Protein AF-A0A7V8NVM2-F1 (afdb_monomer_lite)

Foldseek 3Di:
DDDDDDDDDDDDDDDDDDDDDDDDDDDPPPDDDDDDDDDPPDDDDDDPPPPPPPDDPPLDDDPVVVVVVVVVCVVCVVVCVVCVCVNVVVSVVVVVQVVQVVCVHPVSVVVVQVVCVVCVHPVSVVVVVVVVVVVVVLVVCVVVVPVVSLVVCCVVPVVVSVVVVVVVLVVCCVPPVPVSCVVCVVVVVVVCVVLCVVVLVVQLVVCVVVVVVVSVVVSVVSVVVVVVVVVVVVVVVPDPDPVVPD

Secondary structure (DSSP, 8-state):
-----------------------------------------PPPP--------------PPPHHHHHHHHHHHHH-HHHHHH-TTHHHHHHHHHHHHHHHHHTTHHHHHHHHHHHHHHTTHHHHHHHHHHHHHHHHHHHHHHHHT-HHHHHHHHHHSHHHHHHHHHHHHHHHHHH-HHHHHHHHHHHHHHHHHHTTHHHHHHHHHHHHHTT-HHHHHHHHHHHHHHHHHHHHHHHHHTSPPGGG--

Structure (mmCIF, N/CA/C/O backbone):
data_AF-A0A7V8NVM2-F1
#
_entry.id   AF-A0A7V8NVM2-F1
#
loop_
_atom_site.group_PDB
_atom_site.id
_atom_site.type_symbol
_atom_site.label_atom_id
_atom_site.label_alt_id
_atom_site.label_comp_id
_atom_site.label_asym_id
_atom_site.label_entity_id
_atom_site.label_seq_id
_atom_site.pdbx_PDB_ins_code
_atom_site.Cartn_x
_atom_site.Cartn_y
_atom_site.Cartn_z
_atom_site.occupancy
_atom_site.B_iso_or_equiv
_atom_site.auth_seq_id
_atom_site.auth_comp_id
_atom_site.auth_asym_id
_atom_site.auth_atom_id
_atom_site.pdbx_PDB_model_num
ATOM 1 N N . MET A 1 1 ? -34.330 -11.116 -45.974 1.00 46.72 1 MET A N 1
ATOM 2 C CA . MET A 1 1 ? -33.951 -12.411 -46.577 1.00 46.72 1 MET A CA 1
ATOM 3 C C . MET A 1 1 ? -32.682 -12.160 -47.354 1.00 46.72 1 MET A C 1
ATOM 5 O O . MET A 1 1 ? -32.570 -11.061 -47.871 1.00 46.72 1 MET A O 1
ATOM 9 N N . GLU A 1 2 ? -31.807 -13.163 -47.394 1.00 49.00 2 GLU A N 1
ATOM 10 C CA . GLU A 1 2 ? -30.407 -13.149 -47.856 1.00 49.00 2 GLU A CA 1
ATOM 11 C C . GLU A 1 2 ? -29.418 -12.922 -46.709 1.00 49.00 2 GLU A C 1
ATOM 13 O O . GLU A 1 2 ? -29.251 -11.829 -46.175 1.00 49.00 2 GLU A O 1
ATOM 18 N N . GLY A 1 3 ? -28.884 -14.059 -46.261 1.00 46.16 3 GLY A N 1
ATOM 19 C CA . GLY A 1 3 ? -27.760 -14.192 -45.358 1.00 46.16 3 GLY A CA 1
ATOM 20 C C . GLY A 1 3 ? -26.577 -14.752 -46.139 1.00 46.16 3 GLY A C 1
ATOM 21 O O . GLY A 1 3 ? -26.761 -15.605 -47.003 1.00 46.16 3 GLY A O 1
ATOM 22 N N . GLU A 1 4 ? -25.391 -14.269 -45.799 1.00 55.91 4 GLU A N 1
ATOM 23 C CA . GLU A 1 4 ? -24.088 -14.760 -46.249 1.00 55.91 4 GLU A CA 1
ATOM 24 C C . GLU A 1 4 ? -23.285 -15.007 -44.965 1.00 55.91 4 GLU A C 1
ATOM 26 O O . GLU A 1 4 ? -23.148 -14.127 -44.117 1.00 55.91 4 GLU A O 1
ATOM 31 N N . GLU A 1 5 ? -23.178 -16.274 -44.580 1.00 54.34 5 GLU A N 1
ATOM 32 C CA . GLU A 1 5 ? -22.032 -17.164 -44.816 1.00 54.34 5 GLU A CA 1
ATOM 33 C C . GLU A 1 5 ? -20.903 -16.961 -43.794 1.00 54.34 5 GLU A C 1
ATOM 35 O O . GLU A 1 5 ? -20.015 -16.120 -43.902 1.00 54.34 5 GLU A O 1
ATOM 40 N N . LEU A 1 6 ? -20.983 -17.806 -42.763 1.00 54.00 6 LEU A N 1
ATOM 41 C CA . LEU A 1 6 ? -19.952 -18.081 -41.774 1.00 54.00 6 LEU A CA 1
ATOM 42 C C . LEU A 1 6 ? -18.826 -18.893 -42.426 1.00 54.00 6 LEU A C 1
ATOM 44 O O . LEU A 1 6 ? -18.988 -20.081 -42.705 1.00 54.00 6 LEU A O 1
ATOM 48 N N . GLY A 1 7 ? -17.672 -18.258 -42.616 1.00 53.91 7 GLY A N 1
ATOM 49 C CA . GLY A 1 7 ? -16.425 -18.923 -42.984 1.00 53.91 7 GLY A CA 1
ATOM 50 C C . GLY A 1 7 ? -15.795 -19.637 -41.788 1.00 53.91 7 GLY A C 1
ATOM 51 O O . GLY A 1 7 ? -15.030 -19.043 -41.033 1.00 53.91 7 GLY A O 1
ATOM 52 N N . LEU A 1 8 ? -16.123 -20.921 -41.638 1.00 54.16 8 LEU A N 1
ATOM 53 C CA . LEU A 1 8 ? -15.361 -21.910 -40.877 1.00 54.16 8 LEU A CA 1
ATOM 54 C C . LEU A 1 8 ? -14.029 -22.186 -41.600 1.00 54.16 8 LEU A C 1
ATOM 56 O O . LEU A 1 8 ? -14.040 -22.729 -42.701 1.00 54.16 8 LEU A O 1
ATOM 60 N N . PHE A 1 9 ? -12.893 -21.909 -40.961 1.00 53.22 9 PHE A N 1
ATOM 61 C CA . PHE A 1 9 ? -11.628 -22.578 -41.275 1.00 53.22 9 PHE A CA 1
ATOM 62 C C . PHE A 1 9 ? -11.052 -23.158 -39.988 1.00 53.22 9 PHE A C 1
ATOM 64 O O . PHE A 1 9 ? -10.599 -22.437 -39.102 1.00 53.22 9 PHE A O 1
ATOM 71 N N . GLY A 1 10 ? -11.139 -24.482 -39.893 1.00 46.84 10 GLY A N 1
ATOM 72 C CA . GLY A 1 10 ? -10.392 -25.306 -38.958 1.00 46.84 10 GLY A CA 1
ATOM 73 C C . GLY A 1 10 ? -9.384 -26.173 -39.712 1.00 46.84 10 GLY A C 1
ATOM 74 O O . GLY A 1 10 ? -9.559 -26.431 -40.903 1.00 46.84 10 GLY A O 1
ATOM 75 N N . GLY A 1 11 ? -8.384 -26.641 -38.963 1.00 42.28 11 GLY A N 1
ATOM 76 C CA . GLY A 1 11 ? -7.374 -27.623 -39.368 1.00 42.28 11 GLY A CA 1
ATOM 77 C C . GLY A 1 11 ? -6.117 -26.979 -39.966 1.00 42.28 11 GLY A C 1
ATOM 78 O O . GLY A 1 11 ? -6.217 -26.024 -40.721 1.00 42.28 11 GLY A O 1
ATOM 79 N N . ASP A 1 12 ? -4.901 -27.438 -39.704 1.00 38.84 12 ASP A N 1
ATOM 80 C CA . ASP A 1 12 ? -4.468 -28.663 -39.040 1.00 38.84 12 ASP A CA 1
ATOM 81 C C . ASP A 1 12 ? -2.929 -28.632 -38.898 1.00 38.84 12 ASP A C 1
ATOM 83 O O . ASP A 1 12 ? -2.251 -27.982 -39.691 1.00 38.84 12 ASP A O 1
ATOM 87 N N . GLU A 1 13 ? -2.448 -29.312 -37.860 1.00 43.84 13 GLU A N 1
ATOM 88 C CA . GLU A 1 13 ? -1.165 -30.008 -37.645 1.00 43.84 13 GLU A CA 1
ATOM 89 C C . GLU A 1 13 ? 0.200 -29.572 -38.239 1.00 43.84 13 GLU A C 1
ATOM 91 O O . GLU A 1 13 ? 0.394 -29.315 -39.423 1.00 43.84 13 GLU A O 1
ATOM 96 N N . GLY A 1 14 ? 1.216 -29.707 -37.369 1.00 42.12 14 GLY A N 1
ATOM 97 C CA . GLY A 1 14 ? 2.644 -29.850 -37.694 1.00 42.12 14 GLY A CA 1
ATOM 98 C C . GLY A 1 14 ? 3.514 -29.014 -36.745 1.00 42.12 14 GLY A C 1
ATOM 99 O O . GLY A 1 14 ? 3.638 -27.814 -36.928 1.00 42.12 14 GLY A O 1
ATOM 100 N N . GLY A 1 15 ? 4.101 -29.516 -35.657 1.00 39.53 15 GLY A N 1
ATOM 101 C CA . GLY A 1 15 ? 4.854 -30.761 -35.542 1.00 39.53 15 GLY A CA 1
ATOM 102 C C . GLY A 1 15 ? 6.342 -30.481 -35.785 1.00 39.53 15 GLY A C 1
ATOM 103 O O . GLY A 1 15 ? 6.810 -30.633 -36.905 1.00 39.53 15 GLY A O 1
ATOM 104 N N . ALA A 1 16 ? 7.086 -30.079 -34.749 1.00 42.62 16 ALA A N 1
ATOM 105 C CA . ALA A 1 16 ? 8.548 -30.158 -34.737 1.00 42.62 16 ALA A CA 1
ATOM 106 C C . ALA A 1 16 ? 9.060 -30.248 -33.295 1.00 42.62 16 ALA A C 1
ATOM 108 O O . ALA A 1 16 ? 8.999 -29.295 -32.521 1.00 42.62 16 ALA A O 1
ATOM 109 N N . ALA A 1 17 ? 9.535 -31.444 -32.961 1.00 43.25 17 ALA A N 1
ATOM 110 C CA . ALA A 1 17 ? 10.320 -31.742 -31.781 1.00 43.25 17 ALA A CA 1
ATOM 111 C C . ALA A 1 17 ? 11.687 -31.047 -31.859 1.00 43.25 17 ALA A C 1
ATOM 113 O O . ALA A 1 17 ? 12.328 -31.070 -32.909 1.00 43.25 17 ALA A O 1
ATOM 114 N N . VAL A 1 18 ? 12.154 -30.511 -30.732 1.00 52.12 18 VAL A N 1
ATOM 115 C CA . VAL A 1 18 ? 13.583 -30.313 -30.480 1.00 52.12 18 VAL A CA 1
ATOM 116 C C . VAL A 1 18 ? 13.866 -30.893 -29.101 1.00 52.12 18 VAL A C 1
ATOM 118 O O . VAL A 1 18 ? 13.264 -30.492 -28.106 1.00 52.12 18 VAL A O 1
ATOM 121 N N . ALA A 1 19 ? 14.714 -31.912 -29.110 1.00 43.78 19 ALA A N 1
ATOM 122 C CA . ALA A 1 19 ? 15.316 -32.556 -27.959 1.00 43.78 19 ALA A CA 1
ATOM 123 C C . ALA A 1 19 ? 16.711 -31.956 -27.696 1.00 43.78 19 ALA A C 1
ATOM 125 O O . ALA A 1 19 ? 17.263 -31.312 -28.588 1.00 43.78 19 ALA A O 1
ATOM 126 N N . GLU A 1 20 ? 17.247 -32.282 -26.511 1.00 40.88 20 GLU A N 1
ATOM 127 C CA . GLU A 1 20 ? 18.652 -32.160 -26.055 1.00 40.88 20 GLU A CA 1
ATOM 128 C C . GLU A 1 20 ? 19.114 -30.743 -25.656 1.00 40.88 20 GLU A C 1
ATOM 130 O O . GLU A 1 20 ? 18.779 -29.760 -26.304 1.00 40.88 20 GLU A O 1
ATOM 135 N N . GLU A 1 21 ? 19.882 -30.502 -24.592 1.00 42.25 21 GLU A N 1
ATOM 136 C CA . GLU A 1 21 ? 20.525 -31.298 -23.529 1.00 42.25 21 GLU A CA 1
ATOM 137 C C . GLU A 1 21 ? 20.930 -30.262 -22.448 1.00 42.25 21 GLU A C 1
ATOM 139 O O . GLU A 1 21 ? 21.314 -29.138 -22.762 1.00 42.25 21 GLU A O 1
ATOM 144 N N . GLU A 1 22 ? 20.587 -30.492 -21.183 1.00 39.41 22 GLU A N 1
ATOM 145 C CA . GLU A 1 22 ? 21.527 -30.802 -20.092 1.00 39.41 22 GLU A CA 1
ATOM 146 C C . GLU A 1 22 ? 22.642 -29.763 -19.816 1.00 39.41 22 GLU A C 1
ATOM 148 O O . GLU A 1 22 ? 23.675 -29.701 -20.473 1.00 39.41 22 GLU A O 1
ATOM 153 N N . SER A 1 23 ? 22.479 -29.002 -18.728 1.00 42.31 23 SER A N 1
ATOM 154 C CA . SER A 1 23 ? 23.606 -28.523 -17.919 1.00 42.31 23 SER A CA 1
ATOM 155 C C . SER A 1 23 ? 23.148 -28.395 -16.472 1.00 42.31 23 SER A C 1
ATOM 157 O O . SER A 1 23 ? 22.485 -27.431 -16.089 1.00 42.31 23 SER A O 1
ATOM 159 N N . GLY A 1 24 ? 23.489 -29.410 -15.682 1.00 37.62 24 GLY A N 1
ATOM 160 C CA . GLY A 1 24 ? 23.226 -29.472 -14.255 1.00 37.62 24 GLY A CA 1
ATOM 161 C C . GLY A 1 24 ? 24.100 -28.526 -13.430 1.00 37.62 24 GLY A C 1
ATOM 162 O O . GLY A 1 24 ? 25.282 -28.328 -13.704 1.00 37.62 24 GLY A O 1
ATOM 163 N N . ALA A 1 25 ? 23.500 -27.999 -12.369 1.00 46.12 25 ALA A N 1
ATOM 164 C CA . ALA A 1 25 ? 24.149 -27.658 -11.109 1.00 46.12 25 ALA A CA 1
ATOM 165 C C . ALA A 1 25 ? 23.075 -27.718 -10.000 1.00 46.12 25 ALA A C 1
ATOM 167 O O . ALA A 1 25 ? 21.895 -27.504 -10.286 1.00 46.12 25 ALA A O 1
ATOM 168 N N . PRO A 1 26 ? 23.455 -28.113 -8.778 1.00 43.69 26 PRO A N 1
ATOM 169 C CA . PRO A 1 26 ? 22.640 -28.956 -7.912 1.00 43.69 26 PRO A CA 1
ATOM 170 C C . PRO A 1 26 ? 21.541 -28.189 -7.177 1.00 43.69 26 PRO A C 1
ATOM 172 O O . PRO A 1 26 ? 21.760 -27.108 -6.634 1.00 43.69 26 PRO A O 1
ATOM 175 N N . VAL A 1 27 ? 20.368 -28.815 -7.127 1.00 45.09 27 VAL A N 1
ATOM 176 C CA . VAL A 1 27 ? 19.300 -28.497 -6.183 1.00 45.09 27 VAL A CA 1
ATOM 177 C C . VAL A 1 27 ? 19.754 -29.009 -4.818 1.00 45.09 27 VAL A C 1
ATOM 179 O O . VAL A 1 27 ? 19.956 -30.211 -4.656 1.00 45.09 27 VAL A O 1
ATOM 182 N N . GLU A 1 28 ? 19.949 -28.105 -3.856 1.00 45.06 28 GLU A N 1
ATOM 183 C CA . GLU A 1 28 ? 20.012 -28.476 -2.441 1.00 45.06 28 GLU A CA 1
ATOM 184 C C . GLU A 1 28 ? 18.650 -29.047 -2.037 1.00 45.06 28 GLU A C 1
ATOM 186 O O . GLU A 1 28 ? 17.665 -28.341 -1.818 1.00 45.06 28 GLU A O 1
ATOM 191 N N . GLU A 1 29 ? 18.620 -30.371 -2.016 1.00 42.53 29 GLU A N 1
ATOM 192 C CA . GLU A 1 29 ? 17.624 -31.224 -1.401 1.00 42.53 29 GLU A CA 1
ATOM 193 C C . GLU A 1 29 ? 17.676 -30.994 0.117 1.00 42.53 29 GLU A C 1
ATOM 195 O O . GLU A 1 29 ? 18.538 -31.517 0.820 1.00 42.53 29 GLU A O 1
ATOM 200 N N . ILE A 1 30 ? 16.785 -30.143 0.628 1.00 43.47 30 ILE A N 1
ATOM 201 C CA . ILE A 1 30 ? 16.534 -30.054 2.067 1.00 43.47 30 ILE A CA 1
ATOM 202 C C . ILE A 1 30 ? 15.534 -31.161 2.396 1.00 43.47 30 ILE A C 1
ATOM 204 O O . ILE A 1 30 ? 14.326 -31.016 2.191 1.00 43.47 30 ILE A O 1
ATOM 208 N N . GLU A 1 31 ? 16.075 -32.286 2.859 1.00 39.59 31 GLU A N 1
ATOM 209 C CA . GLU A 1 31 ? 15.326 -33.375 3.478 1.00 39.59 31 GLU A CA 1
ATOM 210 C C . GLU A 1 31 ? 14.480 -32.874 4.668 1.00 39.59 31 GLU A C 1
ATOM 212 O O . GLU A 1 31 ? 14.882 -31.958 5.396 1.00 39.59 31 GLU A O 1
ATOM 217 N N . PRO A 1 32 ? 13.308 -33.489 4.906 1.00 46.66 32 PRO A N 1
ATOM 218 C CA . PRO A 1 32 ? 12.501 -33.226 6.083 1.00 46.66 32 PRO A CA 1
ATOM 219 C C . PRO A 1 32 ? 13.146 -33.894 7.303 1.00 46.66 32 PRO A C 1
ATOM 221 O O . PRO A 1 32 ? 13.064 -35.108 7.481 1.00 46.66 32 PRO A O 1
ATOM 224 N N . SER A 1 33 ? 13.775 -33.097 8.164 1.00 35.31 33 SER A N 1
ATOM 225 C CA . SER A 1 33 ? 14.233 -33.555 9.476 1.00 35.31 33 SER A CA 1
ATOM 226 C C . SER A 1 33 ? 13.037 -33.764 10.403 1.00 35.31 33 SER A C 1
ATOM 228 O O . SER A 1 33 ? 12.556 -32.819 11.030 1.00 35.31 33 SER A O 1
ATOM 230 N N . ASP A 1 34 ? 12.582 -35.011 10.492 1.00 42.12 34 ASP A N 1
ATOM 231 C CA . ASP A 1 34 ? 11.737 -35.506 11.572 1.00 42.12 34 ASP A CA 1
ATOM 232 C C . ASP A 1 34 ? 12.556 -36.465 12.458 1.00 42.12 34 ASP A C 1
ATOM 234 O O . ASP A 1 34 ? 13.247 -37.358 11.971 1.00 42.12 34 ASP A O 1
ATOM 238 N N . VAL A 1 35 ? 12.423 -36.253 13.768 1.00 38.00 35 VAL A N 1
ATOM 239 C CA . VAL A 1 35 ? 12.759 -37.124 14.909 1.00 38.00 35 VAL A CA 1
ATOM 240 C C . VAL A 1 35 ? 14.232 -37.501 15.189 1.00 38.00 35 VAL A C 1
ATOM 242 O O . VAL A 1 35 ? 14.789 -38.443 14.635 1.00 38.00 35 VAL A O 1
ATOM 245 N N . SER A 1 36 ? 14.799 -36.884 16.236 1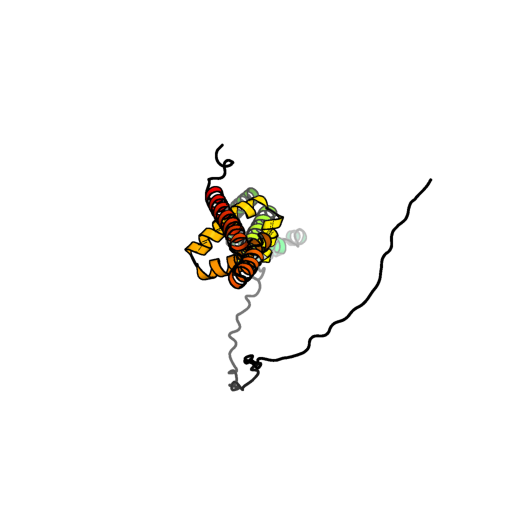.00 37.59 36 SER A N 1
ATOM 246 C CA . SER A 1 36 ? 15.741 -37.554 17.147 1.00 37.59 36 SER A CA 1
ATOM 247 C C . SER A 1 36 ? 15.429 -37.158 18.592 1.00 37.59 36 SER A C 1
ATOM 249 O O . SER A 1 36 ? 15.704 -36.037 19.011 1.00 37.59 36 SER A O 1
ATOM 251 N N . GLU A 1 37 ? 14.804 -38.107 19.290 1.00 41.12 37 GLU A N 1
ATOM 252 C CA . GLU A 1 37 ? 14.871 -38.418 20.726 1.00 41.12 37 GLU A CA 1
ATOM 253 C C . GLU A 1 37 ? 15.289 -37.278 21.668 1.00 41.12 37 GLU A C 1
ATOM 255 O O . GLU A 1 37 ? 16.457 -37.115 22.018 1.00 41.12 37 GLU A O 1
ATOM 260 N N . GLY A 1 38 ? 14.288 -36.529 22.135 1.00 36.34 38 GLY A N 1
ATOM 261 C CA . GLY A 1 38 ? 14.367 -35.827 23.410 1.00 36.34 38 GLY A CA 1
ATOM 262 C C . GLY A 1 38 ? 14.052 -36.806 24.537 1.00 36.34 38 GLY A C 1
ATOM 263 O O . GLY A 1 38 ? 12.997 -37.438 24.523 1.00 36.34 38 GLY A O 1
ATOM 264 N N . GLU A 1 39 ? 14.987 -36.930 25.475 1.00 35.06 39 GLU A N 1
ATOM 265 C CA . GLU A 1 39 ? 14.866 -37.664 26.734 1.00 35.06 39 GLU A CA 1
ATOM 266 C C . GLU A 1 39 ? 13.502 -37.454 27.411 1.00 35.06 39 GLU A C 1
ATOM 268 O O . GLU A 1 39 ? 13.111 -36.337 27.757 1.00 35.06 39 GLU A O 1
ATOM 273 N N . GLU A 1 40 ? 12.796 -38.567 27.634 1.00 44.22 40 GLU A N 1
ATOM 274 C CA . GLU A 1 40 ? 11.734 -38.686 28.629 1.00 44.22 40 GLU A CA 1
ATOM 275 C C . GLU A 1 40 ? 12.338 -38.486 30.026 1.00 44.22 40 GLU A C 1
ATOM 277 O O . GLU A 1 40 ? 12.716 -39.439 30.708 1.00 44.22 40 GLU A O 1
ATOM 282 N N . GLU A 1 41 ? 12.411 -37.237 30.477 1.00 39.28 41 GLU A N 1
ATOM 283 C CA . GLU A 1 41 ? 12.468 -36.9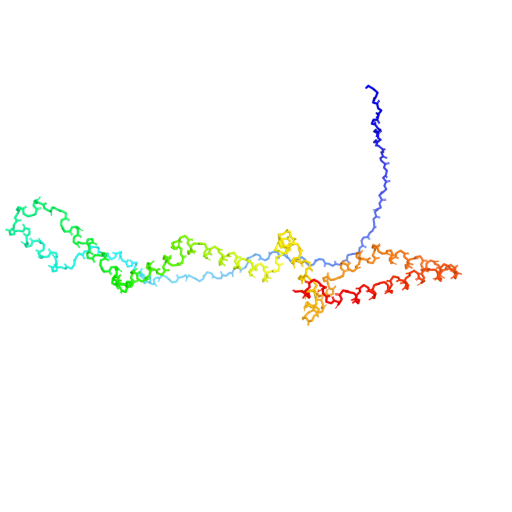41 31.904 1.00 39.28 41 GLU A CA 1
ATOM 284 C C . GLU A 1 41 ? 11.036 -36.773 32.418 1.00 39.28 41 GLU A C 1
ATOM 286 O O . GLU A 1 41 ? 10.282 -35.883 32.016 1.00 39.28 41 GLU A O 1
ATOM 291 N N . ALA A 1 42 ? 10.646 -37.719 33.270 1.00 43.53 42 ALA A N 1
ATOM 292 C CA . ALA A 1 42 ? 9.333 -37.821 33.880 1.00 43.53 42 ALA A CA 1
ATOM 293 C C . ALA A 1 42 ? 8.894 -36.489 34.522 1.00 43.53 42 ALA A C 1
ATOM 295 O O . ALA A 1 42 ? 9.657 -35.907 35.300 1.00 43.53 42 ALA A O 1
ATOM 296 N N . PRO A 1 43 ? 7.657 -36.016 34.283 1.00 41.50 43 PRO A N 1
ATOM 297 C CA . PRO A 1 43 ? 7.129 -34.901 35.046 1.00 41.50 43 PRO A CA 1
ATOM 298 C C . PRO A 1 43 ? 6.966 -35.341 36.512 1.00 41.50 43 PRO A C 1
ATOM 300 O O . PRO A 1 43 ? 6.385 -36.401 36.766 1.00 41.50 43 PRO A O 1
ATOM 303 N N . PRO A 1 44 ? 7.457 -34.559 37.489 1.00 42.12 44 PRO A N 1
ATOM 304 C CA . PRO A 1 44 ? 7.206 -34.837 38.892 1.00 42.12 44 PRO A CA 1
ATOM 305 C C . PRO A 1 44 ? 5.702 -34.761 39.174 1.00 42.12 44 PRO A C 1
ATOM 307 O O . PRO A 1 44 ? 5.033 -33.764 38.894 1.00 42.12 44 PRO A O 1
ATOM 310 N N . GLU A 1 45 ? 5.179 -35.851 39.730 1.00 42.22 45 GLU A N 1
ATOM 311 C CA . GLU A 1 45 ? 3.894 -35.892 40.415 1.00 42.22 45 GLU A CA 1
ATOM 312 C C . GLU A 1 45 ? 3.885 -34.904 41.592 1.00 42.22 45 GLU A C 1
ATOM 314 O O . GLU A 1 45 ? 4.793 -34.908 42.421 1.00 42.22 45 GLU A O 1
ATOM 319 N N . GLY A 1 46 ? 2.795 -34.139 41.708 1.00 39.12 46 GLY A N 1
ATOM 320 C CA . GLY A 1 46 ? 2.436 -33.370 42.905 1.00 39.12 46 GLY A CA 1
ATOM 321 C C . GLY A 1 46 ? 3.119 -31.999 42.980 1.00 39.12 46 GLY A C 1
ATOM 322 O O . GLY A 1 46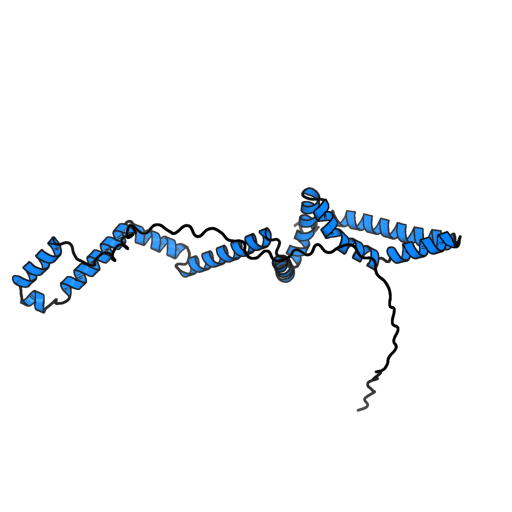 ? 4.320 -31.876 42.830 1.00 39.12 46 GLY A O 1
ATOM 323 N N . GLU A 1 47 ? 2.440 -30.884 43.201 1.00 35.41 47 GLU A N 1
ATOM 324 C CA . GLU A 1 47 ? 1.126 -30.643 43.774 1.00 35.41 47 GLU A CA 1
ATOM 325 C C . GLU A 1 47 ? 0.438 -29.601 42.894 1.00 35.41 47 GLU A C 1
ATOM 327 O O . GLU A 1 47 ? 0.920 -28.481 42.723 1.00 35.41 47 GLU A O 1
ATOM 332 N N . GLY A 1 48 ? -0.698 -29.978 42.308 1.00 34.34 48 GLY A N 1
ATOM 333 C CA . GLY A 1 48 ? -1.595 -29.008 41.709 1.00 34.34 48 GLY A CA 1
ATOM 334 C C . GLY A 1 48 ? -2.112 -28.106 42.818 1.00 34.34 48 GLY A C 1
ATOM 335 O O . GLY A 1 48 ? -3.049 -28.474 43.527 1.00 34.34 48 GLY A O 1
ATOM 336 N N . GLU A 1 49 ? -1.502 -26.933 42.960 1.00 36.53 49 GLU A N 1
ATOM 337 C CA . GLU A 1 49 ? -2.122 -25.785 43.594 1.00 36.53 49 GLU A CA 1
ATOM 338 C C . GLU A 1 49 ? -3.389 -25.510 42.786 1.00 36.53 49 GLU A C 1
ATOM 340 O O . GLU A 1 49 ? -3.377 -24.932 41.696 1.00 36.53 49 GLU A O 1
ATOM 345 N N . SER A 1 50 ? -4.479 -26.096 43.281 1.00 33.19 50 SER A N 1
ATOM 346 C CA . SER A 1 50 ? -5.824 -25.924 42.779 1.00 33.19 50 SER A CA 1
ATOM 347 C C . SER A 1 50 ? -6.060 -24.426 42.766 1.00 33.19 50 SER A C 1
ATOM 349 O O . SER A 1 50 ? -6.296 -23.815 43.807 1.00 33.19 50 SER A O 1
ATOM 351 N N . THR A 1 51 ? -5.920 -23.822 41.587 1.00 37.47 51 THR A N 1
ATOM 352 C CA . THR A 1 51 ? -6.388 -22.472 41.332 1.00 37.47 51 THR A CA 1
ATOM 353 C C . THR A 1 51 ? -7.883 -22.582 41.510 1.00 37.47 51 THR A C 1
ATOM 355 O O . THR A 1 51 ? -8.615 -23.027 40.623 1.00 37.47 51 THR A O 1
ATOM 358 N N . GLU A 1 52 ? -8.293 -22.301 42.743 1.00 36.09 52 GLU A N 1
ATOM 359 C CA . GLU A 1 52 ? -9.652 -22.268 43.215 1.00 36.09 52 GLU A CA 1
ATOM 360 C C . GLU A 1 52 ? -10.398 -21.387 42.227 1.00 36.09 52 GLU A C 1
ATOM 362 O O . GLU A 1 52 ? -10.288 -20.160 42.215 1.00 36.09 52 GLU A O 1
ATOM 367 N N . ARG A 1 53 ? -11.081 -22.051 41.294 1.00 40.94 53 ARG A N 1
ATOM 368 C CA . ARG A 1 53 ? -11.994 -21.432 40.353 1.00 40.94 53 ARG A CA 1
ATOM 369 C C . ARG A 1 53 ? -13.050 -20.821 41.252 1.00 40.94 53 ARG A C 1
ATOM 371 O O . ARG A 1 53 ? -13.938 -21.540 41.708 1.00 40.94 53 ARG A O 1
ATOM 378 N N . ALA A 1 54 ? -12.857 -19.546 41.595 1.00 37.28 54 ALA A N 1
ATOM 379 C CA . ALA A 1 54 ? -13.663 -18.832 42.563 1.00 37.28 54 ALA A CA 1
ATOM 380 C C . ALA A 1 54 ? -15.119 -19.134 42.242 1.00 37.28 54 ALA A C 1
ATOM 382 O O . ALA A 1 54 ? -15.607 -18.808 41.152 1.00 37.28 54 ALA A O 1
ATOM 383 N N . ALA A 1 55 ? -15.769 -19.861 43.152 1.00 38.25 55 ALA A N 1
ATOM 384 C CA . ALA A 1 55 ? -17.163 -20.213 43.001 1.00 38.25 55 ALA A CA 1
ATOM 385 C C . ALA A 1 55 ? -17.925 -18.922 42.662 1.00 38.25 55 ALA A C 1
ATOM 387 O O . ALA A 1 55 ? -17.623 -17.875 43.252 1.00 38.25 55 ALA A O 1
ATOM 388 N N . PRO A 1 56 ? -18.870 -18.953 41.703 1.00 41.25 56 PRO A N 1
ATOM 389 C CA . PRO A 1 56 ? -19.638 -17.767 41.350 1.00 41.25 56 PRO A CA 1
ATOM 390 C C . PRO A 1 56 ? -20.154 -17.139 42.647 1.00 41.25 56 PRO A C 1
ATOM 392 O O . PRO A 1 56 ? -20.655 -17.893 43.489 1.00 41.25 56 PRO A O 1
ATOM 395 N N . PRO A 1 57 ? -19.990 -15.812 42.849 1.00 47.81 57 PRO A N 1
ATOM 396 C CA . PRO A 1 57 ? -20.256 -15.169 44.127 1.00 47.81 57 PRO A CA 1
ATOM 397 C C . PRO A 1 57 ? -21.639 -15.602 44.573 1.00 47.81 57 PRO A C 1
ATOM 399 O O . PRO A 1 57 ? -22.632 -15.339 43.882 1.00 47.81 57 PRO A O 1
ATOM 402 N N . SER A 1 58 ? -21.676 -16.379 45.657 1.00 52.59 58 SER A N 1
ATOM 403 C CA . SER A 1 58 ? -22.902 -17.014 46.094 1.00 52.59 58 SER A CA 1
ATOM 404 C C . SER A 1 58 ? -23.926 -15.896 46.263 1.00 52.59 58 SER A C 1
ATOM 406 O O . SER A 1 58 ? -23.669 -14.877 46.907 1.00 52.59 58 SER A O 1
ATOM 408 N N . ARG A 1 59 ? -25.082 -16.031 45.604 1.00 60.12 59 ARG A N 1
ATOM 409 C CA . ARG A 1 59 ? -26.205 -15.083 45.692 1.00 60.12 59 ARG A CA 1
ATOM 410 C C . ARG A 1 59 ? -26.859 -15.171 47.073 1.00 60.12 59 ARG A C 1
ATOM 412 O O . ARG A 1 59 ? -28.067 -15.338 47.195 1.00 60.12 59 ARG A O 1
ATOM 419 N N . THR A 1 60 ? -26.059 -15.160 48.128 1.00 61.84 60 THR A N 1
ATOM 420 C CA . THR A 1 60 ? -26.516 -15.264 49.498 1.00 61.84 60 THR A CA 1
ATOM 421 C C . THR A 1 60 ? -26.469 -13.883 50.113 1.00 61.84 60 THR A C 1
ATOM 423 O O . THR A 1 60 ? -25.422 -13.247 50.172 1.00 61.84 60 THR A O 1
ATOM 426 N N . LEU A 1 61 ? -27.636 -13.418 50.548 1.00 65.25 61 LEU A N 1
ATOM 427 C CA . LEU A 1 61 ? -27.787 -12.181 51.305 1.00 65.25 61 LEU A CA 1
ATOM 428 C C . LEU A 1 61 ? -26.835 -12.151 52.510 1.00 65.25 61 LEU A C 1
ATOM 430 O O . LEU A 1 61 ? -26.619 -13.207 53.119 1.00 65.25 61 LEU A O 1
ATOM 434 N N . PRO A 1 62 ? -26.363 -10.968 52.935 1.00 77.25 62 PRO A N 1
ATOM 435 C CA . PRO A 1 62 ? -25.725 -10.805 54.237 1.00 77.25 62 PRO A CA 1
ATOM 436 C C . PRO A 1 62 ? -26.564 -11.468 55.340 1.00 77.25 62 PRO A C 1
ATOM 438 O O . PRO A 1 62 ? -27.799 -11.419 55.321 1.00 77.25 62 PRO A O 1
ATOM 441 N N . THR A 1 63 ? -25.902 -12.149 56.272 1.00 75.62 63 THR A N 1
ATOM 442 C CA . THR A 1 63 ? -26.532 -12.954 57.335 1.00 75.62 63 THR A CA 1
ATOM 443 C C . THR A 1 63 ? -27.536 -12.154 58.164 1.00 75.62 63 THR A C 1
ATOM 445 O O . THR A 1 63 ? -28.584 -12.685 58.527 1.00 75.62 63 THR A O 1
ATOM 448 N N . GLU A 1 64 ? -27.271 -10.867 58.378 1.00 79.56 64 GLU A N 1
ATOM 449 C CA . GLU A 1 64 ? -28.143 -9.933 59.099 1.00 79.56 64 GLU A CA 1
ATOM 450 C C . GLU A 1 64 ? -29.465 -9.666 58.364 1.00 79.56 64 GLU A C 1
ATOM 452 O O . GLU A 1 64 ? -30.535 -9.719 58.968 1.00 79.56 64 GLU A O 1
ATOM 457 N N . VAL A 1 65 ? -29.424 -9.488 57.038 1.00 76.38 65 VAL A N 1
ATOM 458 C CA . VAL A 1 65 ? -30.621 -9.246 56.210 1.00 76.38 65 VAL A CA 1
ATOM 459 C C . VAL A 1 65 ? -31.486 -10.504 56.129 1.00 76.38 65 VAL A C 1
ATOM 461 O O . VAL A 1 65 ? -32.708 -10.437 56.248 1.00 76.38 65 VAL A O 1
ATOM 464 N N . ARG A 1 66 ? -30.858 -11.679 55.991 1.00 77.62 66 ARG A N 1
ATOM 465 C CA . ARG A 1 66 ? -31.563 -12.973 56.039 1.00 77.62 66 ARG A CA 1
ATOM 466 C C . ARG A 1 66 ? -32.250 -13.197 57.381 1.00 77.62 66 ARG A C 1
ATOM 468 O O . ARG A 1 66 ? -33.372 -13.699 57.415 1.00 77.62 66 ARG A O 1
ATOM 475 N N . ARG A 1 67 ? -31.584 -12.832 58.476 1.00 81.12 67 ARG A N 1
ATOM 476 C CA . ARG A 1 67 ? -32.132 -12.940 59.828 1.00 81.12 67 ARG A CA 1
ATOM 477 C C . ARG A 1 67 ? -33.331 -12.009 60.016 1.00 81.12 67 ARG A C 1
ATOM 479 O O . ARG A 1 67 ? -34.384 -12.496 60.407 1.00 81.12 67 ARG A O 1
ATOM 486 N N . ALA A 1 68 ? -33.218 -10.743 59.621 1.00 80.06 68 ALA A N 1
ATOM 487 C CA . ALA A 1 68 ? -34.308 -9.772 59.710 1.00 80.06 68 ALA A CA 1
ATOM 488 C C . ALA A 1 68 ? -35.542 -10.172 58.875 1.00 80.06 68 ALA A C 1
ATOM 490 O O . ALA A 1 68 ? -36.671 -10.048 59.341 1.00 80.06 68 ALA A O 1
ATOM 491 N N . ILE A 1 69 ? -35.353 -10.714 57.661 1.00 80.06 69 ILE A N 1
ATOM 492 C CA . ILE A 1 69 ? -36.468 -11.202 56.823 1.00 80.06 69 ILE A CA 1
ATOM 493 C C . ILE A 1 69 ? -37.170 -12.401 57.477 1.00 80.06 69 ILE A C 1
ATOM 495 O O . ILE A 1 69 ? -38.397 -12.497 57.427 1.00 80.06 69 ILE A O 1
ATOM 499 N N . ARG A 1 70 ? -36.415 -13.309 58.108 1.00 81.25 70 ARG A N 1
ATOM 500 C CA . ARG A 1 70 ? -36.982 -14.464 58.823 1.00 81.25 70 ARG A CA 1
ATOM 501 C C . ARG A 1 70 ? -37.699 -14.063 60.108 1.00 81.25 70 ARG A C 1
ATOM 503 O O . ARG A 1 70 ? -38.765 -14.605 60.375 1.00 81.25 70 ARG A O 1
ATOM 510 N N . GLU A 1 71 ? -37.148 -13.120 60.867 1.00 83.50 71 GLU A N 1
ATOM 511 C CA . GLU A 1 71 ? -37.787 -12.560 62.065 1.00 83.50 71 GLU A CA 1
ATOM 512 C C . GLU A 1 71 ? -39.109 -11.865 61.690 1.00 83.50 71 GLU A C 1
ATOM 514 O O . GLU A 1 71 ? -40.153 -12.179 62.257 1.00 83.50 71 GLU A O 1
ATOM 519 N N . LEU A 1 72 ? -39.119 -11.060 60.622 1.00 80.44 72 LEU A N 1
ATOM 520 C CA . LEU A 1 72 ? -40.332 -10.416 60.102 1.00 80.44 72 LEU A CA 1
ATOM 521 C C . LEU A 1 72 ? -41.388 -11.430 59.618 1.00 80.44 72 LEU A C 1
ATOM 523 O O . LEU A 1 72 ? -42.588 -11.239 59.825 1.00 80.44 72 LEU A O 1
ATOM 527 N N . ALA A 1 73 ? -40.952 -12.516 58.973 1.00 80.94 73 ALA A N 1
ATOM 528 C CA . ALA A 1 73 ? -41.835 -13.590 58.524 1.00 80.94 73 ALA A CA 1
ATOM 529 C C . ALA A 1 73 ? -42.426 -14.401 59.692 1.00 80.94 73 ALA A C 1
ATOM 531 O O . ALA A 1 73 ? -43.564 -14.862 59.593 1.00 80.94 73 ALA A O 1
ATOM 532 N N . ALA A 1 74 ? -41.676 -14.556 60.789 1.00 82.81 74 ALA A N 1
ATOM 533 C CA . ALA A 1 74 ? -42.117 -15.246 61.998 1.00 82.81 74 ALA A CA 1
ATOM 534 C C . ALA A 1 74 ? -43.105 -14.404 62.825 1.00 82.81 74 ALA A C 1
ATOM 536 O O . ALA A 1 74 ? -44.100 -14.935 63.312 1.00 82.81 74 ALA A O 1
ATOM 537 N N . GLU A 1 75 ? -42.874 -13.094 62.940 1.00 86.25 75 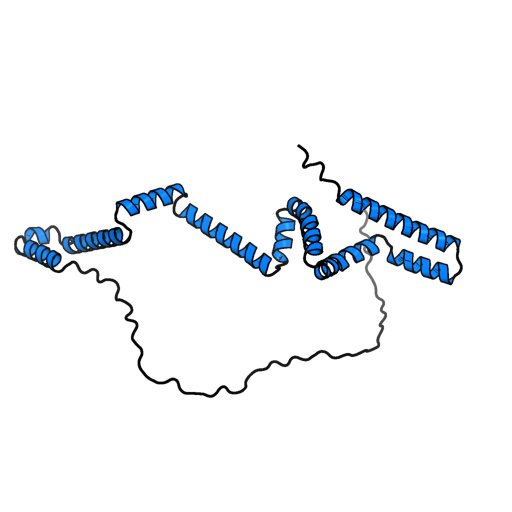GLU A N 1
ATOM 538 C CA . GLU A 1 75 ? -43.756 -12.174 63.672 1.00 86.25 75 GLU A CA 1
ATOM 539 C C . GLU A 1 75 ? -45.059 -11.867 62.923 1.00 86.25 75 GLU A C 1
ATOM 541 O O . GLU A 1 75 ? -46.085 -11.571 63.538 1.00 86.25 75 GLU A O 1
ATOM 546 N N . ARG A 1 76 ? -45.044 -11.927 61.584 1.00 84.69 76 ARG A N 1
ATOM 547 C CA . ARG A 1 76 ? -46.205 -11.617 60.737 1.00 84.69 76 ARG A CA 1
ATOM 548 C C . ARG A 1 76 ? -46.418 -12.697 59.672 1.00 84.69 76 ARG A C 1
ATOM 550 O O . ARG A 1 76 ? -46.087 -12.487 58.502 1.00 84.69 76 ARG A O 1
ATOM 557 N N . PRO A 1 77 ? -47.060 -13.827 60.016 1.00 79.12 77 PRO A N 1
ATOM 558 C CA . PRO A 1 77 ? -47.275 -14.925 59.072 1.00 79.12 77 PRO A CA 1
ATOM 559 C C . PRO A 1 77 ? -48.160 -14.529 57.878 1.00 79.12 77 PRO A C 1
ATOM 561 O O . PRO A 1 77 ? -48.013 -15.079 56.786 1.00 79.12 77 PRO A O 1
ATOM 564 N N . GLU A 1 78 ? -49.051 -13.544 58.035 1.00 80.19 78 GLU A N 1
ATOM 565 C CA . GLU A 1 78 ? -49.828 -12.995 56.914 1.00 80.19 78 GLU A CA 1
ATOM 566 C C . GLU A 1 78 ? -48.964 -12.227 55.905 1.00 80.19 78 GLU A C 1
ATOM 568 O O . GLU A 1 78 ? -49.239 -12.247 54.706 1.00 80.19 78 GLU A O 1
ATOM 573 N N . PHE A 1 79 ? -47.882 -11.596 56.364 1.00 76.25 79 PHE A N 1
ATOM 574 C CA . PHE A 1 79 ? -46.947 -10.872 55.508 1.00 76.25 79 PHE A CA 1
ATOM 575 C C . PHE A 1 79 ? -46.126 -11.837 54.643 1.00 76.25 79 PHE A C 1
ATOM 577 O O . PHE A 1 79 ? -45.994 -11.627 53.438 1.00 76.25 79 PHE A O 1
ATOM 584 N N . ALA A 1 80 ? -45.668 -12.947 55.229 1.00 73.81 80 ALA A N 1
ATOM 585 C CA . ALA A 1 80 ? -44.974 -14.011 54.505 1.00 73.81 80 ALA A CA 1
ATOM 586 C C . ALA A 1 80 ? -45.868 -14.684 53.444 1.00 73.81 80 ALA A C 1
ATOM 588 O O . ALA A 1 80 ? -45.411 -14.963 52.337 1.00 73.81 80 ALA A O 1
ATOM 589 N N . LYS A 1 81 ? -47.163 -14.883 53.743 1.00 79.62 81 LYS A N 1
ATOM 590 C CA . LYS A 1 81 ? -48.149 -15.396 52.773 1.00 79.62 81 LYS A CA 1
ATOM 591 C C . LYS A 1 81 ? -48.420 -14.416 51.630 1.00 79.62 81 LYS A C 1
ATOM 593 O O . LYS A 1 81 ? -48.649 -14.845 50.504 1.00 79.62 81 LYS A O 1
ATOM 598 N N . ARG A 1 82 ? -48.398 -13.110 51.913 1.00 81.06 82 ARG A N 1
ATOM 599 C CA . ARG A 1 82 ? -48.655 -12.054 50.924 1.00 81.06 82 ARG A CA 1
ATOM 600 C C . ARG A 1 82 ? -47.456 -11.787 50.010 1.00 81.06 82 ARG A C 1
ATOM 602 O O . ARG A 1 82 ? -47.659 -11.415 48.859 1.00 81.06 82 ARG A O 1
ATOM 609 N N . TYR A 1 83 ? -46.231 -12.011 50.489 1.00 77.44 83 TYR A N 1
ATOM 610 C CA . TYR A 1 83 ? -44.998 -11.761 49.735 1.00 77.44 83 TYR A CA 1
ATOM 611 C C . TYR A 1 83 ? -44.017 -12.948 49.781 1.00 77.44 83 TYR A C 1
ATOM 613 O O . TYR A 1 83 ? -42.893 -12.809 50.270 1.00 77.44 83 TYR A O 1
ATOM 621 N N 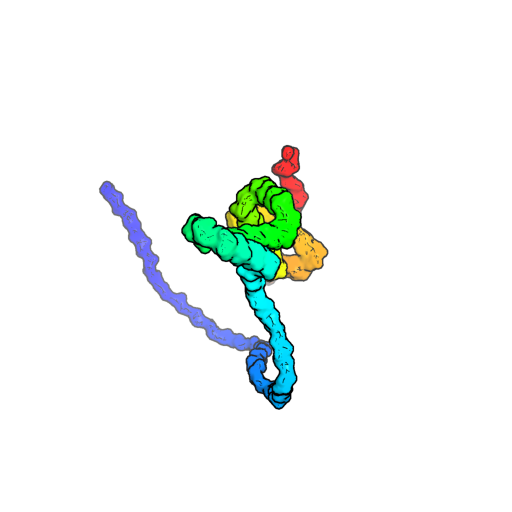. PRO A 1 84 ? -44.378 -14.112 49.208 1.00 77.25 84 PRO A N 1
ATOM 622 C CA . PRO A 1 84 ? -43.528 -15.309 49.227 1.00 77.25 84 PRO A CA 1
ATOM 623 C C . PRO A 1 84 ? -42.213 -15.137 48.446 1.00 77.25 84 PRO A C 1
ATOM 625 O O . PRO A 1 84 ? -41.263 -15.891 48.639 1.00 77.25 84 PRO A O 1
ATOM 628 N N . ALA A 1 85 ? -42.139 -14.140 47.558 1.00 82.62 85 ALA A N 1
ATOM 629 C CA . ALA A 1 85 ? -40.964 -13.851 46.738 1.00 82.62 85 ALA A CA 1
ATOM 630 C C . ALA A 1 85 ? -40.032 -12.778 47.329 1.00 82.62 85 ALA A C 1
ATOM 632 O O . ALA A 1 85 ? -39.019 -12.463 46.703 1.00 82.62 85 ALA A O 1
ATOM 633 N N . LEU A 1 86 ? -40.342 -12.215 48.504 1.00 80.69 86 LEU A N 1
ATOM 634 C CA . LEU A 1 86 ? -39.614 -11.070 49.059 1.00 80.69 86 LEU A CA 1
ATOM 635 C C . LEU A 1 86 ? -38.122 -11.363 49.250 1.00 80.69 86 LEU A C 1
ATOM 637 O O . LEU A 1 86 ? -37.284 -10.578 48.820 1.00 80.69 86 LEU A O 1
ATOM 641 N N . GLU A 1 87 ? -37.776 -12.520 49.818 1.00 77.00 87 GLU A N 1
ATOM 642 C CA . GLU A 1 87 ? -36.375 -12.906 50.030 1.00 77.00 87 GLU A CA 1
ATOM 643 C C . GLU A 1 87 ? -35.603 -12.971 48.701 1.00 77.00 87 GLU A C 1
ATOM 645 O O . GLU A 1 87 ? -34.493 -12.447 48.594 1.00 77.00 87 GLU A O 1
ATOM 650 N N . ARG A 1 88 ? -36.217 -13.521 47.643 1.00 80.50 88 ARG A N 1
ATOM 651 C CA . ARG A 1 88 ? -35.619 -13.568 46.298 1.00 80.50 88 ARG A CA 1
ATOM 652 C C . ARG A 1 88 ? -35.482 -12.177 45.680 1.00 80.50 88 ARG A C 1
ATOM 654 O O . ARG A 1 88 ? -34.456 -11.893 45.068 1.00 80.50 88 ARG A O 1
ATOM 661 N N . GLN A 1 89 ? -36.479 -11.309 45.849 1.00 82.50 89 GLN A N 1
ATOM 662 C CA . GLN A 1 89 ? -36.458 -9.939 45.327 1.00 82.50 89 GLN A CA 1
ATOM 663 C C . GLN A 1 89 ? -35.390 -9.084 46.014 1.00 82.50 89 GLN A C 1
ATOM 665 O O . GLN A 1 89 ? -34.626 -8.407 45.332 1.00 82.50 89 GLN A O 1
ATOM 670 N N . VAL A 1 90 ? -35.277 -9.175 47.341 1.00 79.88 90 VAL A N 1
ATOM 671 C CA . VAL A 1 90 ? -34.256 -8.459 48.119 1.00 79.88 90 VAL A CA 1
ATOM 672 C C . VAL A 1 90 ? -32.859 -8.969 47.768 1.00 79.88 90 VAL A C 1
ATOM 674 O O . VAL A 1 90 ? -31.954 -8.168 47.552 1.00 79.88 90 VAL A O 1
ATOM 677 N N . THR A 1 91 ? -32.691 -10.286 47.604 1.00 78.25 91 THR A N 1
ATOM 678 C CA . THR A 1 91 ? -31.427 -10.881 47.130 1.00 78.25 91 THR A CA 1
ATOM 679 C C . THR A 1 91 ? -31.037 -10.355 45.750 1.00 78.25 91 THR A C 1
ATOM 681 O O . THR A 1 91 ? -29.897 -9.946 45.541 1.00 78.25 91 THR A O 1
ATOM 684 N N . ALA A 1 92 ? -31.979 -10.338 44.804 1.00 79.38 92 ALA A N 1
ATOM 685 C CA . ALA A 1 92 ? -31.729 -9.847 43.454 1.00 79.38 92 ALA A CA 1
ATOM 686 C C . ALA A 1 92 ? -31.406 -8.344 43.436 1.00 79.38 92 ALA A C 1
ATOM 688 O O . ALA A 1 92 ? -30.519 -7.925 42.695 1.00 79.38 92 ALA A O 1
ATOM 689 N N . ALA A 1 93 ? -32.090 -7.543 44.255 1.00 77.31 93 ALA A N 1
ATOM 690 C CA . ALA A 1 93 ? -31.860 -6.106 44.359 1.00 77.31 93 ALA A CA 1
ATOM 691 C C . ALA A 1 93 ? -30.485 -5.785 44.962 1.00 77.31 93 ALA A C 1
ATOM 693 O O . ALA A 1 93 ? -29.741 -5.002 44.379 1.00 77.31 93 ALA A O 1
ATOM 694 N N . LEU A 1 94 ? -30.110 -6.439 46.068 1.00 77.88 94 LEU A N 1
ATOM 695 C CA . LEU A 1 94 ? -28.794 -6.270 46.697 1.00 77.88 94 LEU A CA 1
ATOM 696 C C . LEU A 1 94 ? -27.655 -6.700 45.776 1.00 77.88 94 LEU A C 1
ATOM 698 O O . LEU A 1 94 ? -26.625 -6.037 45.717 1.00 77.88 94 LEU A O 1
ATOM 702 N N . PHE A 1 95 ? -27.842 -7.780 45.021 1.00 80.06 95 PHE A N 1
ATOM 703 C CA . PHE A 1 95 ? -26.836 -8.225 44.064 1.00 80.06 95 PHE A CA 1
ATOM 704 C C . PHE A 1 95 ? -26.680 -7.245 42.893 1.00 80.06 95 PHE A C 1
ATOM 706 O O . PHE A 1 95 ? -25.557 -6.935 42.508 1.00 80.06 95 PHE A O 1
ATOM 713 N N . LYS A 1 96 ? -27.788 -6.713 42.356 1.00 77.31 96 LYS A N 1
ATOM 714 C CA . LYS A 1 96 ? -27.748 -5.666 41.321 1.00 77.31 96 LYS A CA 1
ATOM 715 C C . LYS A 1 96 ? -27.082 -4.386 41.830 1.00 77.31 96 LYS A C 1
ATOM 717 O O . LYS A 1 96 ? -26.260 -3.824 41.118 1.00 77.31 96 LYS A O 1
ATOM 722 N N . ALA A 1 97 ? -27.393 -3.965 43.056 1.00 75.75 97 ALA A N 1
ATOM 723 C CA . ALA A 1 97 ? -26.760 -2.809 43.688 1.00 75.75 97 ALA A CA 1
ATOM 724 C C . ALA A 1 97 ? -25.250 -3.028 43.875 1.00 75.75 97 ALA A C 1
ATOM 726 O O . ALA A 1 97 ? -24.457 -2.211 43.429 1.00 75.75 97 ALA A O 1
ATOM 727 N N . GLY A 1 98 ? -24.842 -4.188 44.399 1.00 77.62 98 GLY A N 1
ATOM 728 C CA . GLY A 1 98 ? -23.424 -4.516 44.562 1.00 77.62 98 GLY A CA 1
ATOM 729 C C . GLY A 1 98 ? -22.655 -4.650 43.241 1.00 77.62 98 GLY A C 1
ATOM 730 O O . GLY A 1 98 ? -21.456 -4.390 43.203 1.00 77.62 98 GLY A O 1
ATOM 731 N N . GLN A 1 99 ? -23.311 -5.042 42.142 1.00 77.94 99 GLN A N 1
ATOM 732 C CA . GLN A 1 99 ? -22.702 -4.990 40.807 1.00 77.94 99 GLN A CA 1
ATOM 733 C C . GLN A 1 99 ? -22.555 -3.558 40.293 1.00 77.94 99 GLN A C 1
ATOM 735 O O . GLN A 1 99 ? -21.521 -3.237 39.716 1.00 77.94 99 GLN A O 1
ATOM 740 N N . ALA A 1 100 ? -23.552 -2.702 40.527 1.00 75.56 100 ALA A N 1
ATOM 741 C CA . ALA A 1 100 ? -23.463 -1.291 40.174 1.00 75.56 100 ALA A CA 1
ATOM 742 C C . ALA A 1 100 ? -22.334 -0.593 40.944 1.00 75.56 100 ALA A C 1
ATOM 744 O O . ALA A 1 100 ? -21.552 0.129 40.337 1.00 75.56 100 ALA A O 1
ATOM 745 N N . ASP A 1 101 ? -22.176 -0.874 42.239 1.00 78.12 101 ASP A N 1
ATOM 746 C CA . ASP A 1 101 ? -21.105 -0.297 43.061 1.00 78.12 101 ASP A CA 1
ATOM 747 C C . ASP A 1 101 ? -19.707 -0.698 42.566 1.00 78.12 101 ASP A C 1
ATOM 749 O O . ASP A 1 101 ? -18.803 0.135 42.524 1.00 78.12 101 ASP A O 1
ATOM 753 N N . LYS A 1 102 ? -19.529 -1.943 42.098 1.00 79.62 102 LYS A N 1
ATOM 754 C CA . LYS A 1 102 ? -18.272 -2.391 41.465 1.00 79.62 102 LYS A CA 1
ATOM 755 C C . LYS A 1 102 ? -17.939 -1.641 40.174 1.00 79.62 102 LYS A C 1
ATOM 757 O O . LYS A 1 102 ? -16.774 -1.583 39.801 1.00 79.62 102 LYS A O 1
ATOM 762 N N . LEU A 1 103 ? -18.948 -1.092 39.503 1.00 72.31 103 LEU A N 1
ATOM 763 C CA . LEU A 1 103 ? -18.816 -0.309 38.273 1.00 72.31 103 LEU A CA 1
ATOM 764 C C . LEU A 1 103 ? -18.758 1.206 38.549 1.00 72.31 103 LEU A C 1
ATOM 766 O O . LEU A 1 103 ? -18.935 1.999 37.631 1.00 72.31 103 LEU A O 1
ATOM 770 N N . GLY A 1 104 ? -18.513 1.618 39.800 1.00 81.31 104 GLY A N 1
ATOM 771 C CA . GLY A 1 104 ? -18.438 3.031 40.199 1.00 81.31 104 GLY A CA 1
ATOM 772 C C . GLY A 1 104 ? -19.768 3.626 40.675 1.00 81.31 104 GLY A C 1
ATOM 773 O O . GLY A 1 104 ? -19.872 4.834 40.881 1.00 81.31 104 GLY A O 1
ATOM 774 N N . GLY A 1 105 ? -20.788 2.789 40.869 1.00 86.50 105 GLY A N 1
ATOM 775 C CA . GLY A 1 105 ? -22.117 3.183 41.324 1.00 86.50 105 GLY A CA 1
ATOM 776 C C . GLY A 1 105 ? -23.065 3.572 40.187 1.00 86.50 105 GLY A C 1
ATOM 777 O O . GLY A 1 105 ? -22.732 3.573 39.003 1.00 86.50 105 GLY A O 1
ATOM 778 N N . ILE A 1 106 ? -24.301 3.915 40.558 1.00 82.38 106 ILE A N 1
ATOM 779 C CA . ILE A 1 106 ? -25.379 4.226 39.601 1.00 82.38 106 ILE A CA 1
ATOM 780 C C . ILE A 1 106 ? -25.062 5.475 38.767 1.00 82.38 106 ILE A C 1
ATOM 782 O O . ILE A 1 106 ? -25.450 5.547 37.603 1.00 82.38 106 ILE A O 1
ATOM 786 N N . GLN A 1 107 ? -24.361 6.449 39.349 1.00 82.69 107 GLN A N 1
ATOM 787 C CA . GLN A 1 107 ? -23.991 7.680 38.654 1.00 82.69 107 GLN A CA 1
ATOM 788 C C . GLN A 1 107 ? -22.973 7.405 37.537 1.00 82.69 107 GLN A C 1
ATOM 790 O O . GLN A 1 107 ? -23.207 7.808 36.402 1.00 82.69 107 GLN A O 1
ATOM 795 N N . ALA A 1 108 ? -21.931 6.615 37.821 1.00 82.62 108 ALA A N 1
ATOM 796 C CA . ALA A 1 108 ? -20.951 6.195 36.820 1.00 82.62 108 ALA A CA 1
ATOM 797 C C . ALA A 1 108 ? -21.591 5.373 35.690 1.00 82.62 108 ALA A C 1
ATOM 799 O O . ALA A 1 108 ? -21.238 5.536 34.528 1.00 82.62 108 ALA A O 1
ATOM 800 N N . LEU A 1 109 ? -22.582 4.530 36.004 1.00 81.88 109 LEU A N 1
ATOM 801 C CA . LEU A 1 109 ? -23.337 3.794 34.985 1.00 81.88 109 LEU A CA 1
ATOM 802 C C . LEU A 1 109 ? -24.179 4.704 34.084 1.00 81.88 109 LEU A C 1
ATOM 804 O O . LEU A 1 109 ? -24.301 4.411 32.898 1.00 81.88 109 LEU A O 1
ATOM 808 N N . ARG A 1 110 ? -24.760 5.790 34.613 1.00 84.44 110 ARG A N 1
ATOM 809 C CA . ARG A 1 110 ? -25.466 6.774 33.777 1.00 84.44 110 ARG A CA 1
ATOM 810 C C . ARG A 1 110 ? -24.504 7.528 32.882 1.00 84.44 110 ARG A C 1
ATOM 812 O O . ARG A 1 110 ? -24.768 7.617 31.696 1.00 84.44 110 ARG A O 1
ATOM 819 N N . GLU A 1 111 ? -23.388 7.993 33.427 1.00 88.25 111 GLU A N 1
ATOM 820 C CA . GLU A 1 111 ? -22.356 8.681 32.647 1.00 88.25 111 GLU A CA 1
ATOM 821 C C . GLU A 1 111 ? -21.791 7.766 31.554 1.00 88.25 111 GLU A C 1
ATOM 823 O O . GLU A 1 111 ? -21.662 8.179 30.407 1.00 88.25 111 GLU A O 1
ATOM 828 N N . ALA A 1 112 ? -21.545 6.491 31.868 1.00 83.44 112 ALA A N 1
ATOM 829 C CA . ALA A 1 112 ? -21.141 5.496 30.882 1.00 83.44 112 ALA A CA 1
ATOM 830 C C . ALA A 1 112 ? -22.233 5.238 29.832 1.00 83.44 112 ALA A C 1
ATOM 832 O O . ALA A 1 112 ? -21.907 5.085 28.662 1.00 83.44 112 ALA A O 1
ATOM 833 N N . SER A 1 113 ? -23.512 5.208 30.221 1.00 84.75 113 SER A N 1
ATOM 834 C CA . SER A 1 113 ? -24.640 5.054 29.292 1.00 84.75 113 SER A CA 1
ATOM 835 C C . SER A 1 113 ? -24.795 6.266 28.375 1.00 84.75 113 SER A C 1
ATOM 837 O O . SER A 1 113 ? -24.973 6.092 27.178 1.00 84.75 113 SER A O 1
ATOM 839 N N . GLU A 1 114 ? -24.685 7.484 28.905 1.00 87.50 114 GLU A N 1
ATOM 840 C CA . GLU A 1 114 ? -24.717 8.727 28.126 1.00 87.50 114 GLU A CA 1
ATOM 841 C C . GLU A 1 114 ? -23.517 8.806 27.173 1.00 87.50 114 GLU A C 1
ATOM 843 O O . GLU A 1 114 ? -23.657 9.184 26.009 1.00 87.50 114 GLU A O 1
ATOM 848 N N . LEU A 1 115 ? -22.335 8.376 27.624 1.00 86.69 115 LEU A N 1
ATOM 849 C CA . LEU A 1 115 ? -21.153 8.289 26.775 1.00 86.69 115 LEU A CA 1
ATOM 850 C C . LEU A 1 115 ? -21.327 7.225 25.680 1.00 86.69 115 LEU A C 1
ATOM 852 O O . LEU A 1 115 ? -20.998 7.485 24.526 1.00 86.69 115 LEU A O 1
ATOM 856 N N . LEU A 1 116 ? -21.898 6.067 26.009 1.00 88.38 116 LEU A N 1
ATOM 857 C CA . LEU A 1 116 ? -22.225 5.018 25.045 1.00 88.38 116 LEU A CA 1
ATOM 858 C C . LEU A 1 116 ? -23.207 5.542 23.990 1.00 88.38 116 LEU A C 1
ATOM 860 O O . LEU A 1 116 ? -22.959 5.415 22.796 1.00 88.38 116 LEU A O 1
ATOM 864 N N . GLU A 1 117 ? -24.297 6.177 24.420 1.00 88.44 117 GLU A N 1
ATOM 865 C CA . GLU A 1 117 ? -25.316 6.751 23.537 1.00 88.44 117 GLU A CA 1
ATOM 866 C C . GLU A 1 117 ? -24.755 7.871 22.657 1.00 88.44 117 GLU A C 1
ATOM 868 O O . GLU A 1 117 ? -25.075 7.925 21.470 1.00 88.44 117 GLU A O 1
ATOM 873 N N . SER A 1 118 ? -23.859 8.715 23.182 1.00 89.88 118 SER A N 1
ATOM 874 C CA . SER A 1 118 ? -23.210 9.763 22.379 1.00 89.88 118 SER A CA 1
ATOM 875 C C . SER A 1 118 ? -22.311 9.213 21.263 1.00 89.88 118 SER A C 1
ATOM 877 O O . SER A 1 118 ? -22.105 9.903 20.268 1.00 89.88 118 SER A O 1
ATOM 879 N N . HIS A 1 119 ? -21.850 7.961 21.373 1.00 84.69 119 HIS A N 1
ATOM 880 C CA . HIS A 1 119 ? -21.106 7.249 20.326 1.00 84.69 119 HIS A CA 1
ATOM 881 C C . HIS A 1 119 ? -21.999 6.330 19.471 1.00 84.69 119 HIS A C 1
ATOM 883 O O . HIS A 1 119 ? -21.494 5.445 18.789 1.00 84.69 119 HIS A O 1
ATOM 889 N N . GLY A 1 120 ? -23.324 6.520 19.487 1.00 85.62 120 GLY A N 1
ATOM 890 C CA . GLY A 1 120 ? -24.266 5.706 18.707 1.00 85.62 120 GLY A CA 1
ATOM 891 C C . GLY A 1 120 ? -24.699 4.409 19.398 1.00 85.62 120 GLY A C 1
ATOM 892 O O . GLY A 1 120 ? -25.270 3.526 18.761 1.00 85.62 120 GLY A O 1
ATOM 893 N N . GLY A 1 121 ? -24.445 4.282 20.700 1.00 91.38 121 GLY A N 1
ATOM 894 C CA . GLY A 1 121 ? -24.823 3.124 21.500 1.00 91.38 121 GLY A CA 1
ATOM 895 C C . GLY A 1 121 ? -23.942 1.905 21.236 1.00 91.38 121 GLY A C 1
ATOM 896 O O . GLY A 1 121 ? -22.774 2.005 20.864 1.00 91.38 121 GLY A O 1
ATOM 897 N N . VAL A 1 122 ? -24.515 0.721 21.450 1.00 86.31 122 VAL A N 1
ATOM 898 C CA . VAL A 1 122 ? -23.818 -0.557 21.233 1.00 86.31 122 VAL A CA 1
ATOM 899 C C . VAL A 1 122 ? -23.464 -0.751 19.756 1.00 86.31 122 VAL A C 1
ATOM 901 O O . VAL A 1 122 ? -22.372 -1.228 19.455 1.00 86.31 122 VAL A O 1
ATOM 904 N N . ASP A 1 123 ? -24.346 -0.328 18.848 1.00 87.06 123 ASP A N 1
ATOM 905 C CA . ASP A 1 123 ? -24.149 -0.476 17.403 1.00 87.06 123 ASP A CA 1
ATOM 906 C C . ASP A 1 123 ? -23.001 0.406 16.894 1.00 87.06 123 ASP A C 1
ATOM 908 O O . ASP A 1 123 ? -22.192 -0.037 16.082 1.00 87.06 123 ASP A O 1
ATOM 912 N N . GLY A 1 124 ? -22.868 1.628 17.421 1.00 86.62 124 GLY A N 1
ATOM 913 C CA . GLY A 1 124 ? -21.747 2.507 17.084 1.00 86.62 124 GLY A CA 1
ATOM 914 C C . GLY A 1 124 ? -20.397 1.943 17.532 1.00 86.62 124 GLY A C 1
ATOM 915 O O . GLY A 1 124 ? -19.440 1.940 16.759 1.00 86.62 124 GLY A O 1
ATOM 916 N N . ILE A 1 125 ? -20.323 1.370 18.739 1.00 86.56 125 ILE A N 1
ATOM 917 C CA . ILE A 1 125 ? -19.100 0.702 19.215 1.00 86.56 125 ILE A CA 1
ATOM 918 C C . ILE A 1 125 ? -18.786 -0.552 18.396 1.00 86.56 125 ILE A C 1
ATOM 920 O O . ILE A 1 125 ? -17.615 -0.808 18.115 1.00 86.56 125 ILE A O 1
ATOM 924 N N . ALA A 1 126 ? -19.801 -1.323 18.000 1.00 88.19 126 ALA A N 1
ATOM 925 C CA . ALA A 1 126 ? -19.607 -2.473 17.123 1.00 88.19 126 ALA A CA 1
ATOM 926 C C . ALA A 1 126 ? -19.015 -2.042 15.771 1.00 88.19 126 ALA A C 1
ATOM 928 O O . ALA A 1 126 ? -18.009 -2.607 15.350 1.00 88.19 126 ALA A O 1
ATOM 929 N N . GLY A 1 127 ? -19.547 -0.976 15.161 1.00 89.25 127 GLY A N 1
ATOM 930 C CA . GLY A 1 127 ? -18.995 -0.402 13.931 1.00 89.25 127 GLY A CA 1
ATOM 931 C C . GLY A 1 127 ? -17.547 0.071 14.090 1.00 89.25 127 GLY A C 1
ATOM 932 O O . GLY A 1 127 ? -16.691 -0.272 13.279 1.00 89.25 127 GLY A O 1
ATOM 933 N N . MET A 1 128 ? -17.224 0.768 15.184 1.00 87.25 128 MET A N 1
ATOM 934 C CA . MET A 1 128 ? -15.840 1.176 15.468 1.00 87.25 128 MET A CA 1
ATOM 935 C C . MET A 1 128 ? -14.901 -0.027 15.639 1.00 87.25 128 MET A C 1
ATOM 937 O O . MET A 1 128 ? -13.752 0.014 15.201 1.00 87.25 128 MET A O 1
ATOM 941 N N . ALA A 1 129 ? -15.360 -1.107 16.276 1.00 88.94 129 ALA A N 1
ATOM 942 C CA . ALA A 1 129 ? -14.561 -2.319 16.435 1.00 88.94 129 ALA A CA 1
ATOM 943 C C . ALA A 1 129 ? -14.278 -2.995 15.083 1.00 88.94 129 ALA A C 1
ATOM 945 O O . ALA A 1 129 ? -13.152 -3.439 14.853 1.00 88.94 129 ALA A O 1
ATOM 946 N N . GLU A 1 130 ? -15.265 -3.022 14.184 1.00 91.81 130 GLU A N 1
ATOM 947 C CA . GLU A 1 130 ? -15.108 -3.517 12.814 1.00 91.81 130 GLU A CA 1
ATOM 948 C C . GLU A 1 130 ? -14.119 -2.660 12.011 1.00 91.81 130 GLU A C 1
ATOM 950 O O . GLU A 1 130 ? -13.216 -3.205 11.376 1.00 91.81 130 GLU A O 1
ATOM 955 N N . GLU A 1 131 ? -14.206 -1.330 12.096 1.00 89.50 131 GLU A N 1
ATOM 956 C CA . GLU A 1 131 ? -13.262 -0.413 11.441 1.00 89.50 131 GLU A CA 1
ATOM 957 C C . GLU A 1 131 ? -11.827 -0.594 11.951 1.00 89.50 131 GLU A C 1
ATOM 959 O O . GLU A 1 131 ? -10.874 -0.637 11.165 1.00 89.50 131 GLU A O 1
ATOM 964 N N . VAL A 1 132 ? -11.654 -0.750 13.267 1.00 92.50 132 VAL A N 1
ATOM 965 C CA . VAL A 1 132 ? -10.346 -1.028 13.872 1.00 92.50 132 VAL A CA 1
ATOM 966 C C . VAL A 1 132 ? -9.813 -2.377 13.398 1.00 92.50 132 VAL A C 1
ATOM 968 O O . VAL A 1 132 ? -8.626 -2.493 13.095 1.00 92.50 132 VAL A O 1
ATOM 971 N N . GLN A 1 133 ? -10.662 -3.400 13.311 1.00 91.88 133 GLN A N 1
ATOM 972 C CA . GLN A 1 133 ? -10.250 -4.713 12.827 1.00 91.88 133 GLN A CA 1
ATOM 973 C C . GLN A 1 133 ? -9.854 -4.669 11.346 1.00 91.88 133 GLN A C 1
ATOM 975 O O . GLN A 1 133 ? -8.808 -5.207 10.988 1.00 91.88 133 GLN A O 1
ATOM 980 N N . ALA A 1 134 ? -10.627 -3.982 10.504 1.00 88.62 134 ALA A N 1
ATOM 981 C CA . ALA A 1 134 ? -10.302 -3.785 9.095 1.00 88.62 134 ALA A CA 1
ATOM 982 C C . ALA A 1 134 ? -8.980 -3.018 8.920 1.00 88.62 134 ALA A C 1
ATOM 984 O O . ALA A 1 134 ? -8.140 -3.405 8.107 1.00 88.62 134 ALA A O 1
ATOM 985 N N . SER A 1 135 ? -8.757 -1.985 9.738 1.00 91.12 135 SER A N 1
ATOM 986 C CA . SER A 1 135 ? -7.509 -1.213 9.742 1.00 91.12 135 SER A CA 1
ATOM 987 C C . SER A 1 135 ? -6.312 -2.081 10.137 1.00 91.12 135 SER A C 1
ATOM 989 O O . SER A 1 135 ? -5.284 -2.056 9.467 1.00 91.12 135 SER A O 1
ATOM 991 N N . ARG A 1 136 ? -6.456 -2.931 11.163 1.00 92.50 136 ARG A N 1
ATOM 992 C CA . ARG A 1 136 ? -5.401 -3.876 11.568 1.00 92.50 136 ARG A CA 1
ATOM 993 C C . ARG A 1 136 ? -5.085 -4.900 10.486 1.00 92.50 136 ARG A C 1
ATOM 995 O O . ARG A 1 136 ? -3.916 -5.156 10.234 1.00 92.50 136 ARG A O 1
ATOM 1002 N N . MET A 1 137 ? -6.100 -5.450 9.819 1.00 90.19 137 MET A N 1
ATOM 1003 C CA . MET A 1 137 ? -5.884 -6.376 8.701 1.00 90.19 137 MET A CA 1
ATOM 1004 C C . MET A 1 137 ? -5.118 -5.707 7.554 1.00 90.19 137 MET A C 1
ATOM 1006 O O . MET A 1 137 ? -4.238 -6.319 6.952 1.00 90.19 137 MET A O 1
ATOM 1010 N N . MET A 1 138 ? -5.419 -4.437 7.272 1.00 90.38 138 MET A N 1
ATOM 1011 C CA . MET A 1 138 ? -4.700 -3.646 6.277 1.00 90.38 138 MET A CA 1
ATOM 1012 C C . MET A 1 138 ? -3.236 -3.407 6.685 1.00 90.38 138 MET A C 1
ATOM 1014 O O . MET A 1 138 ? -2.339 -3.592 5.863 1.00 90.38 138 MET A O 1
ATOM 1018 N N . GLU A 1 139 ? -2.976 -3.045 7.943 1.00 93.25 139 GLU A N 1
ATOM 1019 C CA . GLU A 1 139 ? -1.617 -2.865 8.474 1.00 93.25 139 GLU A CA 1
ATOM 1020 C C . GLU A 1 139 ? -0.806 -4.168 8.456 1.00 93.25 139 GLU A C 1
ATOM 1022 O O . GLU A 1 139 ? 0.354 -4.175 8.040 1.00 93.25 139 GLU A O 1
ATOM 1027 N N . GLU A 1 140 ? -1.410 -5.281 8.873 1.00 94.00 140 GLU A N 1
ATOM 1028 C CA . GLU A 1 140 ? -0.775 -6.600 8.861 1.00 94.00 140 GLU A CA 1
ATOM 1029 C C . GLU A 1 140 ? -0.453 -7.054 7.439 1.00 94.00 140 GLU A C 1
ATOM 1031 O O . GLU A 1 140 ? 0.664 -7.505 7.178 1.00 94.00 140 GLU A O 1
ATOM 1036 N N . GLY A 1 141 ? -1.382 -6.887 6.496 1.00 92.75 141 GLY A N 1
ATOM 1037 C CA . GLY A 1 141 ? -1.119 -7.224 5.101 1.00 92.75 141 GLY A CA 1
ATOM 1038 C C . GLY A 1 141 ? -0.027 -6.341 4.489 1.00 92.75 141 GLY A C 1
ATOM 1039 O O . GLY A 1 141 ? 0.818 -6.852 3.756 1.00 92.75 141 GLY A O 1
ATOM 1040 N N . PHE A 1 142 ? 0.044 -5.051 4.844 1.00 91.50 142 PHE A N 1
ATOM 1041 C CA . PHE A 1 142 ? 1.143 -4.183 4.408 1.00 91.50 142 PHE A CA 1
ATOM 1042 C C . PHE A 1 142 ? 2.487 -4.637 4.988 1.00 91.50 142 PHE A C 1
ATOM 1044 O O . PHE A 1 142 ? 3.477 -4.729 4.264 1.00 91.50 142 PHE A O 1
ATOM 1051 N N . LYS A 1 143 ? 2.519 -4.987 6.278 1.00 93.75 143 LYS A N 1
ATOM 1052 C CA . LYS A 1 143 ? 3.717 -5.509 6.948 1.00 93.75 143 LYS A CA 1
ATOM 1053 C C . LYS A 1 143 ? 4.210 -6.815 6.320 1.00 93.75 143 LYS A C 1
ATOM 1055 O O . LYS A 1 143 ? 5.417 -7.022 6.226 1.00 93.75 143 LYS A O 1
ATOM 1060 N N . ASN A 1 144 ? 3.289 -7.673 5.892 1.00 94.50 144 ASN A N 1
ATOM 1061 C CA . ASN A 1 144 ? 3.600 -8.952 5.258 1.00 94.50 144 ASN A CA 1
ATOM 1062 C C . ASN A 1 144 ? 3.869 -8.830 3.748 1.00 94.50 144 ASN A C 1
ATOM 1064 O O . ASN A 1 144 ? 4.272 -9.813 3.130 1.00 94.50 144 ASN A O 1
ATOM 1068 N N . GLY A 1 145 ? 3.657 -7.653 3.150 1.00 92.00 145 GLY A N 1
ATOM 1069 C CA . GLY A 1 145 ? 3.816 -7.442 1.712 1.00 92.00 145 GLY A CA 1
ATOM 1070 C C . GLY A 1 145 ? 2.790 -8.199 0.864 1.00 92.00 145 GLY A C 1
ATOM 1071 O O . GLY A 1 145 ? 3.139 -8.686 -0.210 1.00 92.00 145 GLY A O 1
ATOM 1072 N N . ASP A 1 146 ? 1.546 -8.328 1.336 1.00 95.81 146 ASP A N 1
ATOM 1073 C CA . ASP A 1 146 ? 0.489 -9.060 0.630 1.00 95.81 146 ASP A CA 1
ATOM 1074 C C . ASP A 1 146 ? 0.105 -8.359 -0.696 1.00 95.81 146 ASP A C 1
ATOM 1076 O O . ASP A 1 146 ? -0.431 -7.241 -0.672 1.00 95.81 146 ASP A O 1
ATOM 1080 N N . PRO A 1 147 ? 0.327 -8.991 -1.869 1.00 93.00 147 PRO A N 1
ATOM 1081 C CA . PRO A 1 147 ? -0.012 -8.395 -3.160 1.00 93.00 147 PRO A CA 1
ATOM 1082 C C . PRO A 1 147 ? -1.524 -8.202 -3.361 1.00 93.00 147 PRO A C 1
ATOM 1084 O O . PRO A 1 147 ? -1.930 -7.322 -4.123 1.00 93.00 147 PRO A O 1
ATOM 1087 N N . VAL A 1 148 ? -2.377 -8.961 -2.662 1.00 95.19 148 VAL A N 1
ATOM 1088 C CA . VAL A 1 148 ? -3.839 -8.868 -2.800 1.00 95.19 148 VAL A CA 1
ATOM 1089 C C . VAL A 1 148 ? -4.355 -7.501 -2.349 1.00 95.19 148 VAL A C 1
ATOM 1091 O O . VAL A 1 148 ? -5.321 -6.987 -2.919 1.00 95.19 148 VAL A O 1
ATOM 1094 N N . LEU A 1 149 ? -3.697 -6.864 -1.373 1.00 92.81 149 LEU A N 1
ATOM 1095 C CA . LEU A 1 149 ? -4.043 -5.507 -0.943 1.00 92.81 149 LEU A CA 1
ATOM 1096 C C . LEU A 1 149 ? -3.833 -4.487 -2.061 1.00 92.81 149 LEU A C 1
ATOM 1098 O O . LEU A 1 149 ? -4.711 -3.661 -2.313 1.00 92.81 149 LEU A O 1
ATOM 1102 N N . VAL A 1 150 ? -2.702 -4.578 -2.762 1.00 93.06 150 VAL A N 1
ATOM 1103 C CA . VAL A 1 150 ? -2.370 -3.699 -3.890 1.00 93.06 150 VAL A CA 1
ATOM 1104 C C . VAL A 1 150 ? -3.381 -3.884 -5.021 1.00 93.06 150 VAL A C 1
ATOM 1106 O O . VAL A 1 150 ? -3.919 -2.904 -5.543 1.00 93.06 150 VAL A O 1
ATOM 1109 N N . ASP A 1 151 ? -3.718 -5.132 -5.343 1.00 95.50 151 ASP A N 1
ATOM 1110 C CA . ASP A 1 151 ? -4.728 -5.448 -6.353 1.00 95.50 151 ASP A CA 1
ATOM 1111 C C . ASP A 1 151 ? -6.110 -4.913 -5.967 1.00 95.50 151 ASP A C 1
ATOM 1113 O O . ASP A 1 151 ? -6.810 -4.330 -6.798 1.00 95.50 151 ASP A O 1
ATOM 1117 N N . SER A 1 152 ? -6.504 -5.074 -4.704 1.00 94.31 152 SER A N 1
ATOM 1118 C CA . SER A 1 152 ? -7.771 -4.569 -4.176 1.00 94.31 152 SER A CA 1
ATOM 1119 C C . SER A 1 152 ? -7.843 -3.042 -4.261 1.00 94.31 152 SER A C 1
ATOM 1121 O O . SER A 1 152 ? -8.819 -2.496 -4.779 1.00 94.31 152 SER A O 1
ATOM 1123 N N . TRP A 1 153 ? -6.785 -2.340 -3.850 1.00 92.75 153 TRP A N 1
ATOM 1124 C CA . TRP A 1 153 ? -6.716 -0.879 -3.920 1.00 92.75 153 TRP A CA 1
ATOM 1125 C C . TRP A 1 153 ? -6.717 -0.358 -5.348 1.00 92.75 153 TRP A C 1
ATOM 1127 O O . TRP A 1 153 ? -7.420 0.608 -5.638 1.00 92.75 153 TRP A O 1
ATOM 1137 N N . SER A 1 154 ? -5.990 -1.010 -6.256 1.00 96.00 154 SER A N 1
ATOM 1138 C CA . SER A 1 154 ? -5.971 -0.614 -7.666 1.00 96.00 154 SER A CA 1
ATOM 1139 C C . SER A 1 154 ? -7.354 -0.720 -8.324 1.00 96.00 154 SER A C 1
ATOM 1141 O O . SER A 1 154 ? -7.671 0.068 -9.215 1.00 96.00 154 SER A O 1
ATOM 1143 N N . LYS A 1 155 ? -8.202 -1.651 -7.860 1.00 96.56 155 LYS A N 1
ATOM 1144 C CA . LYS A 1 155 ? -9.578 -1.836 -8.345 1.00 96.56 155 LYS A CA 1
ATOM 1145 C C . LYS A 1 155 ? -10.569 -0.878 -7.687 1.00 96.56 155 LYS A C 1
ATOM 1147 O O . LYS A 1 155 ? -11.422 -0.336 -8.382 1.00 96.56 155 LYS A O 1
ATOM 1152 N N . GLN A 1 156 ? -10.479 -0.686 -6.370 1.00 95.94 156 GLN A N 1
ATOM 1153 C CA . GLN A 1 156 ? -11.421 0.151 -5.616 1.00 95.94 156 GLN A CA 1
ATOM 1154 C C . GLN A 1 156 ? -11.141 1.650 -5.783 1.00 95.94 156 GLN A C 1
ATOM 1156 O O . GLN A 1 156 ? -12.070 2.445 -5.896 1.00 95.94 156 GLN A O 1
ATOM 1161 N N . TYR A 1 157 ? -9.863 2.030 -5.838 1.00 95.38 157 TYR A N 1
ATOM 1162 C CA . TYR A 1 157 ? -9.403 3.418 -5.883 1.00 95.38 157 TYR A CA 1
ATOM 1163 C C . TYR A 1 157 ? -8.373 3.619 -7.007 1.00 95.38 157 TYR A C 1
ATOM 1165 O O . TYR A 1 157 ? -7.221 3.974 -6.741 1.00 95.38 157 TYR A O 1
ATOM 1173 N N . PRO A 1 158 ? -8.754 3.413 -8.282 1.00 94.38 158 PRO A N 1
ATOM 1174 C CA . PRO A 1 158 ? -7.807 3.364 -9.395 1.00 94.38 158 PRO A CA 1
ATOM 1175 C C . PRO A 1 158 ? -6.991 4.650 -9.562 1.00 94.38 158 PRO A C 1
ATOM 1177 O O . PRO A 1 158 ? -5.796 4.589 -9.843 1.00 94.38 158 PRO A O 1
ATOM 1180 N N . ASP A 1 159 ? -7.603 5.819 -9.378 1.00 93.50 159 ASP A N 1
ATOM 1181 C CA . ASP A 1 159 ? -6.905 7.095 -9.569 1.00 93.50 159 ASP A CA 1
ATOM 1182 C C . ASP A 1 159 ? -6.004 7.446 -8.381 1.00 93.50 159 ASP A C 1
ATOM 1184 O O . ASP A 1 159 ? -4.874 7.897 -8.578 1.00 93.50 159 ASP A O 1
ATOM 1188 N N . GLY A 1 160 ? -6.443 7.133 -7.157 1.00 92.44 160 GLY A N 1
ATOM 1189 C CA . GLY A 1 160 ? -5.607 7.242 -5.960 1.00 92.44 160 GLY A CA 1
ATOM 1190 C C . GLY A 1 160 ? -4.386 6.326 -6.039 1.00 92.44 160 GLY A C 1
ATOM 1191 O O . GLY A 1 160 ? -3.271 6.753 -5.747 1.00 92.44 160 GLY A O 1
ATOM 1192 N N . PHE A 1 161 ? -4.574 5.098 -6.527 1.00 94.12 161 PHE A N 1
ATOM 1193 C CA . PHE A 1 161 ? -3.486 4.154 -6.755 1.00 94.12 161 PHE A CA 1
ATOM 1194 C C . PHE A 1 161 ? -2.469 4.685 -7.774 1.00 94.12 161 PHE A C 1
ATOM 1196 O O . PHE A 1 161 ? -1.280 4.739 -7.468 1.00 94.12 161 PHE A O 1
ATOM 1203 N N . LYS A 1 162 ? -2.913 5.156 -8.950 1.00 92.38 162 LYS A N 1
ATOM 1204 C CA . LYS A 1 162 ? -2.016 5.744 -9.968 1.00 92.38 162 LYS A CA 1
ATOM 1205 C C . LYS A 1 162 ? -1.197 6.911 -9.413 1.00 92.38 162 LYS A C 1
ATOM 1207 O O . LYS A 1 162 ? -0.007 7.006 -9.704 1.00 92.38 162 LYS A O 1
ATOM 1212 N N . ALA A 1 163 ? -1.820 7.777 -8.615 1.00 91.12 163 ALA A N 1
ATOM 1213 C CA . ALA A 1 163 ? -1.145 8.914 -7.997 1.00 91.12 163 ALA A CA 1
ATOM 1214 C C . ALA A 1 163 ? -0.133 8.490 -6.915 1.00 91.12 163 ALA A C 1
ATOM 1216 O O . ALA A 1 163 ? 0.894 9.145 -6.745 1.00 91.12 163 ALA A O 1
ATOM 1217 N N . LEU A 1 164 ? -0.406 7.398 -6.193 1.00 91.75 164 LEU A N 1
ATOM 1218 C CA . LEU A 1 164 ? 0.444 6.900 -5.111 1.00 91.75 164 LEU A CA 1
ATOM 1219 C C . LEU A 1 164 ? 1.657 6.113 -5.622 1.00 91.75 164 LEU A C 1
ATOM 1221 O O . LEU A 1 164 ? 2.752 6.274 -5.084 1.00 91.75 164 LEU A O 1
ATOM 1225 N N . VAL A 1 165 ? 1.480 5.271 -6.646 1.00 93.38 165 VAL A N 1
ATOM 1226 C CA . VAL A 1 165 ? 2.513 4.329 -7.118 1.00 93.38 165 VAL A CA 1
ATOM 1227 C C . VAL A 1 165 ? 3.813 5.036 -7.486 1.00 93.38 165 VAL A C 1
ATOM 1229 O O . VAL A 1 165 ? 4.879 4.563 -7.102 1.00 93.38 165 VAL A O 1
ATOM 1232 N N . GLY A 1 166 ? 3.742 6.181 -8.171 1.00 91.12 166 GLY A N 1
ATOM 1233 C CA . GLY A 1 166 ? 4.939 6.953 -8.517 1.00 91.12 166 GLY A CA 1
ATOM 1234 C C . GLY A 1 166 ? 5.744 7.347 -7.277 1.00 91.12 166 GLY A C 1
ATOM 1235 O O . GLY A 1 166 ? 6.935 7.057 -7.194 1.00 91.12 166 GLY A O 1
ATOM 1236 N N . HIS A 1 167 ? 5.073 7.909 -6.267 1.00 93.50 167 HIS A N 1
ATOM 1237 C CA . HIS A 1 167 ? 5.723 8.286 -5.014 1.00 93.50 167 HIS A CA 1
ATOM 1238 C C . HIS A 1 167 ? 6.261 7.075 -4.240 1.00 93.50 167 HIS A C 1
ATOM 1240 O O . HIS A 1 167 ? 7.331 7.150 -3.641 1.00 93.50 167 HIS A O 1
ATOM 1246 N N . ALA A 1 168 ? 5.540 5.951 -4.254 1.00 93.50 168 ALA A N 1
ATOM 1247 C CA . ALA A 1 168 ? 5.979 4.722 -3.601 1.00 93.50 168 ALA A CA 1
ATOM 1248 C C . ALA A 1 168 ? 7.264 4.162 -4.234 1.00 93.50 168 ALA A C 1
ATOM 1250 O O . ALA A 1 168 ? 8.171 3.765 -3.507 1.00 93.50 168 ALA A O 1
ATOM 1251 N N . ILE A 1 169 ? 7.375 4.188 -5.568 1.00 94.81 169 ILE A N 1
ATOM 1252 C CA . ILE A 1 169 ? 8.583 3.765 -6.295 1.00 94.81 169 ILE A CA 1
ATOM 1253 C C . ILE A 1 169 ? 9.759 4.706 -5.989 1.00 94.81 169 ILE A C 1
ATOM 1255 O O . ILE A 1 169 ? 10.843 4.224 -5.674 1.00 94.81 169 ILE A O 1
ATOM 1259 N N . GLU A 1 170 ? 9.547 6.027 -5.995 1.00 94.25 170 GLU A N 1
ATOM 1260 C CA . GLU A 1 170 ? 10.584 7.008 -5.622 1.00 94.25 170 GLU A CA 1
ATOM 1261 C C . GLU A 1 170 ? 11.070 6.815 -4.178 1.00 94.25 170 GLU A C 1
ATOM 1263 O O . GLU A 1 170 ? 12.261 6.925 -3.877 1.00 94.25 170 GLU A O 1
ATOM 1268 N N . LYS A 1 171 ? 10.149 6.516 -3.254 1.00 96.12 171 LYS A N 1
ATOM 1269 C CA . LYS A 1 171 ? 10.506 6.188 -1.871 1.00 96.12 171 LYS A CA 1
ATOM 1270 C C . LYS A 1 171 ? 11.299 4.893 -1.791 1.00 96.12 171 LYS A C 1
ATOM 1272 O O . LYS A 1 171 ? 12.282 4.870 -1.057 1.00 96.12 171 LYS A O 1
ATOM 1277 N N . LEU A 1 172 ? 10.912 3.871 -2.554 1.00 95.38 172 LEU A N 1
ATOM 1278 C CA . LEU A 1 172 ? 11.631 2.603 -2.613 1.00 95.38 172 LEU A CA 1
ATOM 1279 C C . LEU A 1 172 ? 13.067 2.803 -3.114 1.00 95.38 172 LEU A C 1
ATOM 1281 O O . LEU A 1 172 ? 13.981 2.296 -2.477 1.00 95.38 172 LEU A O 1
ATOM 1285 N N . GLU A 1 173 ? 13.276 3.599 -4.170 1.00 96.56 173 GLU A N 1
ATOM 1286 C CA . GLU A 1 173 ? 14.611 3.966 -4.677 1.00 96.56 173 GLU A CA 1
ATOM 1287 C C . GLU A 1 173 ? 15.482 4.596 -3.579 1.00 96.56 173 GLU A C 1
ATOM 1289 O O . GLU A 1 173 ? 16.645 4.231 -3.407 1.00 96.56 173 GLU A O 1
ATOM 1294 N N . ALA A 1 174 ? 14.905 5.514 -2.797 1.00 97.56 174 ALA A N 1
ATOM 1295 C CA . ALA A 1 174 ? 15.615 6.212 -1.731 1.00 97.56 174 ALA A CA 1
ATOM 1296 C C . ALA A 1 174 ? 15.938 5.322 -0.516 1.00 97.56 174 ALA A C 1
ATOM 1298 O O . ALA A 1 174 ? 16.911 5.592 0.190 1.00 97.56 174 ALA A O 1
ATOM 1299 N N . THR A 1 175 ? 15.120 4.302 -0.234 1.00 97.81 175 THR A N 1
ATOM 1300 C CA . THR A 1 175 ? 15.294 3.419 0.932 1.00 97.81 175 THR A CA 1
ATOM 1301 C C . THR A 1 175 ? 16.085 2.150 0.627 1.00 97.81 175 THR A C 1
ATOM 1303 O O . THR A 1 175 ? 16.906 1.741 1.442 1.00 97.81 175 THR A O 1
ATOM 1306 N N . ASP A 1 176 ? 15.834 1.521 -0.522 1.00 97.69 176 ASP A N 1
ATOM 1307 C CA . ASP A 1 176 ? 16.466 0.277 -0.968 1.00 97.69 176 ASP A CA 1
ATOM 1308 C C . ASP A 1 176 ? 16.526 0.247 -2.503 1.00 97.69 176 ASP A C 1
ATOM 1310 O O . ASP A 1 176 ? 15.614 -0.219 -3.196 1.00 97.69 176 ASP A O 1
ATOM 1314 N N . LEU A 1 177 ? 17.653 0.725 -3.032 1.00 96.38 177 LEU A N 1
ATOM 1315 C CA . LEU A 1 177 ? 17.911 0.773 -4.468 1.00 96.38 177 LEU A CA 1
ATOM 1316 C C . LEU A 1 177 ? 17.881 -0.621 -5.118 1.00 96.38 177 LEU A C 1
ATOM 1318 O O . LEU A 1 177 ? 17.387 -0.777 -6.230 1.00 96.38 177 LEU A O 1
ATOM 1322 N N . ALA A 1 178 ? 18.351 -1.659 -4.422 1.00 97.12 178 ALA A N 1
ATOM 1323 C CA . ALA A 1 178 ? 18.386 -3.007 -4.981 1.00 97.12 178 ALA A CA 1
ATOM 1324 C C . ALA A 1 178 ? 16.980 -3.614 -5.100 1.00 97.12 178 ALA A C 1
ATOM 1326 O O . ALA A 1 178 ? 16.720 -4.397 -6.018 1.00 97.12 178 ALA A O 1
ATOM 1327 N N . ALA A 1 179 ? 16.078 -3.309 -4.163 1.00 95.69 179 ALA A N 1
ATOM 1328 C CA . ALA A 1 179 ? 14.670 -3.688 -4.264 1.00 95.69 179 ALA A CA 1
ATOM 1329 C C . ALA A 1 179 ? 13.948 -2.893 -5.361 1.00 95.69 179 ALA A C 1
ATOM 1331 O O . ALA A 1 179 ? 13.190 -3.480 -6.134 1.00 95.69 179 ALA A O 1
ATOM 1332 N N . HIS A 1 180 ? 14.230 -1.592 -5.475 1.00 97.12 180 HIS A N 1
ATOM 1333 C CA . HIS A 1 180 ? 13.731 -0.753 -6.563 1.00 97.12 180 HIS A CA 1
ATOM 1334 C C . HIS A 1 180 ? 14.114 -1.310 -7.942 1.00 97.12 180 HIS A C 1
ATOM 1336 O O . HIS A 1 180 ? 13.239 -1.534 -8.780 1.00 97.12 180 HIS A O 1
ATOM 1342 N N . ASP A 1 181 ? 15.396 -1.604 -8.166 1.00 96.00 181 ASP A N 1
ATOM 1343 C CA . ASP A 1 181 ? 15.886 -2.098 -9.455 1.00 96.00 181 ASP A CA 1
ATOM 1344 C C . ASP A 1 181 ? 15.240 -3.436 -9.826 1.00 96.00 181 ASP A C 1
ATOM 1346 O O . ASP A 1 181 ? 14.834 -3.641 -10.972 1.00 96.00 181 ASP A O 1
ATOM 1350 N N . ARG A 1 182 ? 15.047 -4.325 -8.843 1.00 96.62 182 ARG A N 1
ATOM 1351 C CA . ARG A 1 182 ? 14.304 -5.582 -9.025 1.00 96.62 182 ARG A CA 1
ATOM 1352 C C . ARG A 1 182 ? 12.841 -5.343 -9.397 1.00 96.62 182 ARG A C 1
ATOM 1354 O O . ARG A 1 182 ? 12.341 -5.993 -10.316 1.00 96.62 182 ARG A O 1
ATOM 1361 N N . ALA A 1 183 ? 12.164 -4.412 -8.726 1.00 94.88 183 ALA A N 1
ATOM 1362 C CA . ALA A 1 183 ? 10.771 -4.072 -9.012 1.00 94.88 183 ALA A CA 1
ATOM 1363 C C . ALA A 1 183 ? 10.599 -3.451 -10.411 1.00 94.88 183 ALA A C 1
ATOM 1365 O O . ALA A 1 183 ? 9.613 -3.727 -11.098 1.00 94.88 183 ALA A O 1
ATOM 1366 N N . MET A 1 184 ? 11.573 -2.655 -10.862 1.00 95.75 184 MET A N 1
ATOM 1367 C CA . MET A 1 184 ? 11.531 -1.954 -12.147 1.00 95.75 184 MET A CA 1
ATOM 1368 C C . MET A 1 184 ? 12.077 -2.771 -13.322 1.00 95.75 184 MET A C 1
ATOM 1370 O O . MET A 1 184 ? 11.716 -2.482 -14.463 1.00 95.75 184 MET A O 1
ATOM 1374 N N . ALA A 1 185 ? 12.869 -3.820 -13.083 1.00 93.94 185 ALA A N 1
ATOM 1375 C CA . ALA A 1 185 ? 13.481 -4.630 -14.139 1.00 93.94 185 ALA A CA 1
ATOM 1376 C C . ALA A 1 185 ? 12.458 -5.165 -15.154 1.00 93.94 185 ALA A C 1
ATOM 1378 O O . ALA A 1 185 ? 12.619 -4.984 -16.361 1.00 93.94 185 ALA A O 1
ATOM 1379 N N . THR A 1 186 ? 11.368 -5.777 -14.677 1.00 95.31 186 THR A N 1
ATOM 1380 C CA . THR A 1 186 ? 10.341 -6.349 -15.565 1.00 95.31 186 THR A CA 1
ATOM 1381 C C . THR A 1 186 ? 9.553 -5.270 -16.325 1.00 95.31 186 THR A C 1
ATOM 1383 O O . THR A 1 186 ? 9.417 -5.395 -17.544 1.00 95.31 186 THR A O 1
ATOM 1386 N N . PRO A 1 187 ? 9.031 -4.205 -15.678 1.00 93.06 187 PRO A N 1
ATOM 1387 C CA . PRO A 1 187 ? 8.397 -3.094 -16.390 1.00 93.06 187 PRO A CA 1
ATOM 1388 C C . PRO A 1 187 ? 9.302 -2.425 -17.430 1.00 93.06 187 PRO A C 1
ATOM 1390 O O . PRO A 1 187 ? 8.840 -2.148 -18.537 1.00 93.06 187 PRO A O 1
ATOM 1393 N N . ILE A 1 188 ? 10.578 -2.196 -17.101 1.00 92.00 188 ILE A N 1
ATOM 1394 C CA . ILE A 1 188 ? 11.553 -1.596 -18.019 1.00 92.00 188 ILE A CA 1
ATOM 1395 C C . ILE A 1 188 ? 11.779 -2.516 -19.217 1.00 92.00 188 ILE A C 1
ATOM 1397 O O . ILE A 1 188 ? 11.675 -2.051 -20.349 1.00 92.00 188 ILE A O 1
ATOM 1401 N N . LEU A 1 189 ? 12.016 -3.812 -18.994 1.00 92.00 189 LEU A N 1
ATOM 1402 C CA . LEU A 1 189 ? 12.204 -4.777 -20.079 1.00 92.00 189 LEU A CA 1
ATOM 1403 C C . LEU A 1 189 ? 10.988 -4.806 -21.016 1.00 92.00 189 LEU A C 1
ATOM 1405 O O . LEU A 1 189 ? 11.134 -4.621 -22.220 1.00 92.00 189 LEU A O 1
ATOM 1409 N N . LYS A 1 190 ? 9.772 -4.901 -20.462 1.00 91.94 190 LYS A N 1
ATOM 1410 C CA . LYS A 1 190 ? 8.527 -4.851 -21.249 1.00 91.94 190 LYS A CA 1
ATOM 1411 C C . LYS A 1 190 ? 8.381 -3.549 -22.039 1.00 91.94 190 LYS A C 1
ATOM 1413 O O . LYS A 1 190 ? 7.853 -3.560 -23.151 1.00 91.94 190 LYS A O 1
ATOM 1418 N N . ALA A 1 191 ? 8.810 -2.421 -21.474 1.00 89.12 191 ALA A N 1
ATOM 1419 C CA . ALA A 1 191 ? 8.785 -1.139 -22.168 1.00 89.12 191 ALA A CA 1
ATOM 1420 C C . ALA A 1 191 ? 9.787 -1.105 -23.333 1.00 89.12 191 ALA A C 1
ATOM 1422 O O . ALA A 1 191 ? 9.418 -0.669 -24.423 1.00 89.12 191 ALA A O 1
ATOM 1423 N N . LEU A 1 192 ? 11.012 -1.600 -23.126 1.00 90.19 192 LEU A N 1
ATOM 1424 C CA . LEU A 1 192 ? 12.040 -1.710 -24.166 1.00 90.19 192 LEU A CA 1
ATOM 1425 C C . LEU A 1 192 ? 11.594 -2.633 -25.308 1.00 90.19 192 LEU A C 1
ATOM 1427 O O . LEU A 1 192 ? 11.745 -2.269 -26.476 1.00 90.19 192 LEU A O 1
ATOM 1431 N N . ASP A 1 193 ? 10.982 -3.770 -24.977 1.00 91.31 193 ASP A N 1
ATOM 1432 C CA . ASP A 1 193 ? 10.443 -4.721 -25.953 1.00 91.31 193 ASP A CA 1
ATOM 1433 C C . ASP A 1 193 ? 9.306 -4.105 -26.771 1.00 91.31 193 ASP A C 1
ATOM 1435 O O . ASP A 1 193 ? 9.320 -4.158 -28.000 1.00 91.31 193 ASP A O 1
ATOM 1439 N N . ARG A 1 194 ? 8.347 -3.440 -26.111 1.00 89.38 194 ARG A N 1
ATOM 1440 C CA . ARG A 1 194 ? 7.233 -2.760 -26.792 1.00 89.38 194 ARG A CA 1
ATOM 1441 C C . ARG A 1 194 ? 7.713 -1.657 -27.736 1.00 89.38 194 ARG A C 1
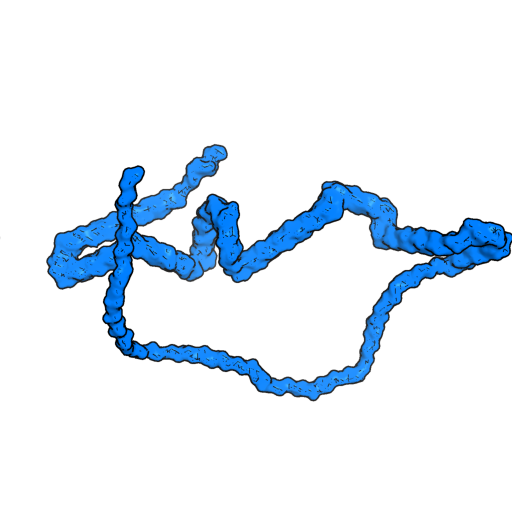ATOM 1443 O O . ARG A 1 194 ? 7.073 -1.399 -28.751 1.00 89.38 194 ARG A O 1
ATOM 1450 N N . CYS A 1 195 ? 8.819 -1.002 -27.401 1.00 88.44 195 CYS A N 1
ATOM 1451 C CA . CYS A 1 195 ? 9.436 0.025 -28.234 1.00 88.44 195 CYS A CA 1
ATOM 1452 C C . CYS A 1 195 ? 10.379 -0.548 -29.304 1.00 88.44 195 CYS A C 1
ATOM 1454 O O . CYS A 1 195 ? 10.978 0.224 -30.048 1.00 88.44 195 CYS A O 1
ATOM 1456 N N . GLY A 1 196 ? 10.519 -1.874 -29.405 1.00 91.75 196 GLY A N 1
ATOM 1457 C CA . GLY A 1 196 ? 11.341 -2.522 -30.425 1.00 91.75 196 GLY A CA 1
ATOM 1458 C C . GLY A 1 196 ? 12.842 -2.292 -30.244 1.00 91.75 196 GLY A C 1
ATOM 1459 O O . GLY A 1 196 ? 13.600 -2.446 -31.200 1.00 91.75 196 GLY A O 1
ATOM 1460 N N . VAL A 1 197 ? 13.295 -1.922 -29.041 1.00 93.38 197 VAL A N 1
ATOM 1461 C CA . VAL A 1 197 ? 14.710 -1.614 -28.779 1.00 93.38 197 VAL A CA 1
ATOM 1462 C C . VAL A 1 197 ? 15.578 -2.848 -29.001 1.00 93.38 197 VAL A C 1
ATOM 1464 O O . VAL A 1 197 ? 16.580 -2.762 -29.704 1.00 93.38 197 VAL A O 1
ATOM 1467 N N . ALA A 1 198 ? 15.160 -4.009 -28.487 1.00 92.44 198 ALA A N 1
ATOM 1468 C CA . ALA A 1 198 ? 15.874 -5.269 -28.687 1.00 92.44 198 ALA A CA 1
ATOM 1469 C C . ALA A 1 198 ? 16.000 -5.629 -30.180 1.00 92.44 198 ALA A C 1
ATOM 1471 O O . ALA A 1 198 ? 17.090 -5.940 -30.658 1.00 92.44 198 ALA A O 1
ATOM 1472 N N . ALA A 1 199 ? 14.908 -5.496 -30.941 1.00 93.25 199 ALA A N 1
ATOM 1473 C CA . ALA A 1 199 ? 14.909 -5.727 -32.386 1.00 93.25 199 ALA A CA 1
ATOM 1474 C C . ALA A 1 199 ? 15.814 -4.731 -33.135 1.00 93.25 199 ALA A C 1
ATOM 1476 O O . ALA A 1 199 ? 16.519 -5.114 -34.065 1.00 93.25 199 ALA A O 1
ATOM 1477 N N . THR A 1 200 ? 15.830 -3.466 -32.708 1.00 94.38 200 THR A N 1
ATOM 1478 C CA . THR A 1 200 ? 16.672 -2.416 -33.299 1.00 94.38 200 THR A CA 1
ATOM 1479 C C . THR A 1 200 ? 18.153 -2.669 -33.026 1.00 94.38 200 THR A C 1
ATOM 1481 O O . THR A 1 200 ? 18.971 -2.489 -33.923 1.00 94.38 200 THR A O 1
ATOM 1484 N N . ILE A 1 201 ? 18.505 -3.133 -31.822 1.00 93.88 201 ILE A N 1
ATOM 1485 C CA . ILE A 1 201 ? 19.878 -3.521 -31.468 1.00 93.88 201 ILE A CA 1
ATOM 1486 C C . ILE A 1 201 ? 20.324 -4.726 -32.305 1.00 93.88 201 ILE A C 1
ATOM 1488 O O . ILE A 1 201 ? 21.377 -4.661 -32.930 1.00 93.88 201 ILE A O 1
ATOM 1492 N N . ALA A 1 202 ? 19.506 -5.775 -32.413 1.00 94.00 202 ALA A N 1
ATOM 1493 C CA . ALA A 1 202 ? 19.829 -6.938 -33.245 1.00 94.00 202 ALA A CA 1
ATOM 1494 C C . ALA A 1 202 ? 19.988 -6.572 -34.739 1.00 94.00 202 ALA A C 1
ATOM 1496 O O . ALA A 1 202 ? 20.895 -7.053 -35.428 1.00 94.00 202 ALA A O 1
ATOM 1497 N N . ALA A 1 203 ? 19.136 -5.676 -35.253 1.00 93.25 203 ALA A N 1
ATOM 1498 C CA . ALA A 1 203 ? 19.252 -5.157 -36.615 1.00 93.25 203 ALA A CA 1
ATOM 1499 C C . ALA A 1 203 ? 20.535 -4.330 -36.807 1.00 93.25 203 ALA A C 1
ATOM 1501 O O . ALA A 1 203 ? 21.203 -4.464 -37.834 1.00 93.25 203 ALA A O 1
ATOM 1502 N N . LEU A 1 204 ? 20.912 -3.530 -35.804 1.00 93.69 204 LEU A N 1
ATOM 1503 C CA . LEU A 1 204 ? 22.151 -2.758 -35.790 1.00 93.69 204 LEU A CA 1
ATOM 1504 C C . LEU A 1 204 ? 23.382 -3.674 -35.798 1.00 93.69 204 LEU A C 1
ATOM 1506 O O . LEU A 1 204 ? 24.275 -3.462 -36.612 1.00 93.69 204 LEU A O 1
ATOM 1510 N N . GLU A 1 205 ? 23.416 -4.714 -34.965 1.00 93.81 205 GLU A N 1
ATOM 1511 C CA . GLU A 1 205 ? 24.496 -5.714 -34.951 1.00 93.81 205 GLU A CA 1
ATOM 1512 C C . GLU A 1 205 ? 24.659 -6.380 -36.324 1.00 93.81 205 GLU A C 1
ATOM 1514 O O . GLU A 1 205 ? 25.766 -6.469 -36.857 1.00 93.81 205 GLU A O 1
ATOM 1519 N N . THR A 1 206 ? 23.542 -6.753 -36.953 1.00 95.56 206 THR A N 1
ATOM 1520 C CA . THR A 1 206 ? 23.529 -7.344 -38.300 1.00 95.56 206 THR A CA 1
ATOM 1521 C C . THR A 1 206 ? 23.982 -6.346 -39.376 1.00 95.56 206 THR A C 1
ATOM 1523 O O . THR A 1 206 ? 24.588 -6.728 -40.379 1.00 95.56 206 THR A O 1
ATOM 1526 N N . ALA A 1 207 ? 23.677 -5.057 -39.219 1.00 94.56 207 ALA A N 1
ATOM 1527 C CA . ALA A 1 207 ? 24.117 -4.008 -40.137 1.00 94.56 207 ALA A CA 1
ATOM 1528 C C . ALA A 1 207 ? 25.622 -3.724 -40.000 1.00 94.56 207 ALA A C 1
ATOM 1530 O O . ALA A 1 207 ? 26.305 -3.592 -41.015 1.00 94.56 207 ALA A O 1
ATOM 1531 N N . VAL A 1 208 ? 26.140 -3.708 -38.765 1.00 94.75 208 VAL A N 1
ATOM 1532 C CA . VAL A 1 208 ? 27.572 -3.565 -38.457 1.00 94.75 208 VAL A CA 1
ATOM 1533 C C . VAL A 1 208 ? 28.369 -4.735 -39.026 1.00 94.75 208 VAL A C 1
ATOM 1535 O O . VAL A 1 208 ? 29.357 -4.508 -39.718 1.00 94.75 208 VAL A O 1
ATOM 1538 N N . ALA A 1 209 ? 27.916 -5.972 -38.806 1.00 95.25 209 ALA A N 1
ATOM 1539 C CA . ALA A 1 209 ? 28.582 -7.165 -39.329 1.00 95.25 209 ALA A CA 1
ATOM 1540 C C . ALA A 1 209 ? 28.610 -7.217 -40.868 1.00 95.25 209 ALA A C 1
ATOM 1542 O O . ALA A 1 209 ? 29.530 -7.785 -41.450 1.00 95.25 209 ALA A O 1
ATOM 1543 N N . GLY A 1 210 ? 27.607 -6.629 -41.526 1.00 95.00 210 GLY A N 1
ATOM 1544 C CA . GLY A 1 210 ? 27.503 -6.570 -42.984 1.00 95.00 210 GLY A CA 1
ATOM 1545 C C . GLY A 1 210 ? 28.081 -5.308 -43.632 1.00 95.00 210 GLY A C 1
ATOM 1546 O O . GLY A 1 210 ? 27.840 -5.112 -44.819 1.00 95.00 210 GLY A O 1
ATOM 1547 N N . GLU A 1 211 ? 28.757 -4.431 -42.877 1.00 92.56 211 GLU A N 1
ATOM 1548 C CA . GLU A 1 211 ? 29.287 -3.137 -43.354 1.00 92.56 211 GLU A CA 1
ATOM 1549 C C . GLU A 1 211 ? 28.234 -2.238 -44.046 1.00 92.56 211 GLU A C 1
ATOM 1551 O O . GLU A 1 211 ? 28.535 -1.420 -44.918 1.00 92.56 211 GLU A O 1
ATOM 1556 N N . ARG A 1 212 ? 26.960 -2.354 -43.646 1.00 94.38 212 ARG A N 1
ATOM 1557 C CA . ARG A 1 212 ? 25.842 -1.591 -44.224 1.00 94.38 212 ARG A CA 1
ATOM 1558 C C . ARG A 1 212 ? 25.683 -0.245 -43.523 1.00 94.38 212 ARG A C 1
ATOM 1560 O O . ARG A 1 212 ? 24.794 -0.065 -42.695 1.00 94.38 212 ARG A O 1
ATOM 1567 N N . TYR A 1 213 ? 26.554 0.710 -43.843 1.00 92.75 213 TYR A N 1
ATOM 1568 C CA . TYR A 1 213 ? 26.623 2.007 -43.153 1.00 92.75 213 TYR A CA 1
ATOM 1569 C C . TYR A 1 213 ? 25.310 2.809 -43.147 1.00 92.75 213 TYR A C 1
ATOM 1571 O O . TYR A 1 213 ? 25.005 3.448 -42.139 1.00 92.75 213 TYR A O 1
ATOM 1579 N N . ASP A 1 214 ? 24.510 2.736 -44.214 1.00 93.94 214 ASP A N 1
ATOM 1580 C CA . ASP A 1 214 ? 23.206 3.413 -44.277 1.00 93.94 214 ASP A CA 1
ATOM 1581 C C . ASP A 1 214 ? 22.203 2.822 -43.267 1.00 93.94 214 ASP A C 1
ATOM 1583 O O . ASP A 1 214 ? 21.506 3.564 -42.568 1.00 93.94 214 ASP A O 1
ATOM 1587 N N . ASP A 1 215 ? 22.182 1.493 -43.120 1.00 91.38 215 ASP A N 1
ATOM 1588 C CA . ASP A 1 215 ? 21.331 0.793 -42.150 1.00 91.38 215 ASP A CA 1
ATOM 1589 C C . ASP A 1 215 ? 21.796 1.059 -40.709 1.00 91.38 215 ASP A C 1
ATOM 1591 O O . ASP A 1 215 ? 20.974 1.265 -39.815 1.00 91.38 215 ASP A O 1
ATOM 1595 N N . ILE A 1 216 ? 23.115 1.131 -40.484 1.00 93.62 216 ILE A N 1
ATOM 1596 C CA . ILE A 1 216 ? 23.696 1.510 -39.186 1.00 93.62 216 ILE A CA 1
ATOM 1597 C C . ILE A 1 216 ? 23.235 2.916 -38.793 1.00 93.62 216 ILE A C 1
ATOM 1599 O O . ILE A 1 216 ? 22.749 3.120 -37.679 1.00 93.62 216 ILE A O 1
ATOM 1603 N N . ALA A 1 217 ? 23.368 3.889 -39.701 1.00 94.19 217 ALA A N 1
ATOM 1604 C CA . ALA A 1 217 ? 22.981 5.273 -39.445 1.00 94.19 217 ALA A CA 1
ATOM 1605 C C . ALA A 1 217 ? 21.482 5.396 -39.140 1.00 94.19 217 ALA A C 1
ATOM 1607 O O . ALA A 1 217 ? 21.097 6.130 -38.227 1.00 94.19 217 ALA A O 1
ATOM 1608 N N . LYS A 1 218 ? 20.647 4.639 -39.861 1.00 95.19 218 LYS A N 1
ATOM 1609 C CA . LYS A 1 218 ? 19.202 4.582 -39.635 1.00 95.19 218 LYS A CA 1
ATOM 1610 C C . LYS A 1 218 ? 18.862 4.028 -38.249 1.00 95.19 218 LYS A C 1
ATOM 1612 O O . LYS A 1 218 ? 18.243 4.734 -37.459 1.00 95.19 218 LYS A O 1
ATOM 1617 N N . HIS A 1 219 ? 19.315 2.819 -37.917 1.00 92.50 219 HIS A N 1
ATOM 1618 C CA . HIS A 1 219 ? 18.984 2.174 -36.640 1.00 92.50 219 HIS A CA 1
ATOM 1619 C C . HIS A 1 219 ? 19.567 2.915 -35.427 1.00 92.50 219 HIS A C 1
ATOM 1621 O O . HIS A 1 219 ? 18.916 3.020 -34.387 1.00 92.50 219 HIS A O 1
ATOM 1627 N N . ALA A 1 220 ? 20.763 3.500 -35.558 1.00 93.00 220 ALA A N 1
ATOM 1628 C CA . ALA A 1 220 ? 21.318 4.379 -34.530 1.00 93.00 220 ALA A CA 1
ATOM 1629 C C . ALA A 1 220 ? 20.485 5.665 -34.357 1.00 93.00 220 ALA A C 1
ATOM 1631 O O . ALA A 1 220 ? 20.329 6.159 -33.237 1.00 93.00 220 ALA A O 1
ATOM 1632 N N . GLY A 1 221 ? 19.934 6.200 -35.452 1.00 93.38 221 GLY A N 1
ATOM 1633 C CA . GLY A 1 221 ? 18.988 7.314 -35.441 1.00 93.38 221 GLY A CA 1
ATOM 1634 C C . GLY A 1 221 ? 17.699 6.979 -34.691 1.00 93.38 221 GLY A C 1
ATOM 1635 O O . GLY A 1 221 ? 17.318 7.728 -33.790 1.00 93.38 221 GLY A O 1
ATOM 1636 N N . ASP A 1 222 ? 17.094 5.830 -34.998 1.00 92.06 222 ASP A N 1
ATOM 1637 C CA . ASP A 1 222 ? 15.878 5.332 -34.343 1.00 92.06 222 ASP A CA 1
ATOM 1638 C C . ASP A 1 222 ? 16.096 5.166 -32.826 1.00 92.06 222 ASP A C 1
ATOM 1640 O O . ASP A 1 222 ? 15.316 5.665 -32.009 1.00 92.06 222 ASP A O 1
ATOM 1644 N N . LEU A 1 223 ? 17.224 4.565 -32.426 1.00 93.69 223 LEU A N 1
ATOM 1645 C CA . LEU A 1 223 ? 17.585 4.404 -31.014 1.00 93.69 223 LEU A CA 1
ATOM 1646 C C . LEU A 1 223 ? 17.798 5.756 -30.313 1.00 93.69 223 LEU A C 1
ATOM 1648 O O . LEU A 1 223 ? 17.347 5.964 -29.184 1.00 93.69 223 LEU A O 1
ATOM 1652 N N . LYS A 1 224 ? 18.459 6.711 -30.978 1.00 94.06 224 LYS A N 1
ATOM 1653 C CA . LYS A 1 224 ? 18.663 8.064 -30.442 1.00 94.06 224 LYS A CA 1
ATOM 1654 C C . LYS A 1 224 ? 17.339 8.806 -30.261 1.00 94.06 224 LYS A C 1
ATOM 1656 O O . LYS A 1 224 ? 17.183 9.532 -29.273 1.00 94.06 224 LYS A O 1
ATOM 1661 N N . GLN A 1 225 ? 16.400 8.649 -31.192 1.00 91.81 225 GLN A N 1
ATOM 1662 C CA . GLN A 1 225 ? 15.067 9.229 -31.073 1.00 91.81 225 GLN A CA 1
ATOM 1663 C C . GLN A 1 225 ? 14.335 8.639 -29.865 1.00 91.81 225 GLN A C 1
ATOM 1665 O O . GLN A 1 225 ? 13.880 9.405 -29.015 1.00 91.81 225 GLN A O 1
ATOM 1670 N N . PHE A 1 226 ? 14.330 7.313 -29.721 1.00 90.88 226 PHE A N 1
ATOM 1671 C CA . PHE A 1 226 ? 13.737 6.634 -28.568 1.00 90.88 226 PHE A CA 1
ATOM 1672 C C . PHE A 1 226 ? 14.305 7.140 -27.229 1.00 90.88 226 PHE A C 1
ATOM 1674 O O . PHE A 1 226 ? 13.550 7.521 -26.334 1.00 90.88 226 PHE A O 1
ATOM 1681 N N . LEU A 1 227 ? 15.633 7.232 -27.093 1.00 91.94 227 LEU A N 1
ATOM 1682 C CA . LEU A 1 227 ? 16.271 7.746 -25.872 1.00 91.94 227 LEU A CA 1
ATOM 1683 C C . LEU A 1 227 ? 15.893 9.206 -25.583 1.00 91.94 227 LEU A C 1
ATOM 1685 O O . LEU A 1 227 ? 15.756 9.611 -24.425 1.00 91.94 227 LEU A O 1
ATOM 1689 N N . SER A 1 228 ? 15.711 10.005 -26.634 1.00 91.62 228 SER A N 1
ATOM 1690 C CA . SER A 1 228 ? 15.296 11.404 -26.510 1.00 91.62 228 SER A CA 1
ATOM 1691 C C . SER A 1 228 ? 13.837 11.516 -26.059 1.00 91.62 228 SER A C 1
ATOM 1693 O O . SER A 1 228 ? 13.520 12.337 -25.197 1.00 91.62 228 SER A O 1
ATOM 1695 N N . GLU A 1 229 ? 12.955 10.668 -26.588 1.00 89.62 229 GLU A N 1
ATOM 1696 C CA . GLU A 1 229 ? 11.557 10.559 -26.164 1.00 89.62 229 GLU A CA 1
ATOM 1697 C C . GLU A 1 229 ? 11.443 10.089 -24.712 1.00 89.62 229 GLU A C 1
ATOM 1699 O O . GLU A 1 229 ? 10.714 10.706 -23.934 1.00 89.62 229 GLU A O 1
ATOM 1704 N N . LEU A 1 230 ? 12.227 9.085 -24.309 1.00 88.44 230 LEU A N 1
ATOM 1705 C CA . LEU A 1 230 ? 12.281 8.601 -22.929 1.00 88.44 230 LEU A CA 1
ATOM 1706 C C . LEU A 1 230 ? 12.717 9.709 -21.961 1.00 88.44 230 LEU A C 1
ATOM 1708 O O . LEU A 1 230 ? 12.090 9.914 -20.921 1.00 88.44 230 LEU A O 1
ATOM 1712 N N . LYS A 1 231 ? 13.747 10.484 -22.326 1.00 88.81 231 LYS A N 1
ATOM 1713 C CA . LYS A 1 231 ? 14.193 11.640 -21.537 1.00 88.81 231 LYS A CA 1
ATOM 1714 C C . LYS A 1 231 ? 13.090 12.693 -21.400 1.00 88.81 231 LYS A C 1
ATOM 1716 O O . LYS A 1 231 ? 12.875 13.206 -20.305 1.00 88.81 231 LYS A O 1
ATOM 1721 N N . ASN A 1 232 ? 12.383 12.999 -22.488 1.00 88.69 232 ASN A N 1
ATOM 1722 C CA . ASN A 1 232 ? 11.266 13.947 -22.479 1.00 88.69 232 ASN A CA 1
ATOM 1723 C C . ASN A 1 232 ? 10.071 13.438 -21.662 1.00 88.69 232 ASN A C 1
ATOM 1725 O O . ASN A 1 232 ? 9.374 14.223 -21.023 1.00 88.69 232 ASN A O 1
ATOM 1729 N N . PHE A 1 233 ? 9.822 12.130 -21.667 1.00 84.75 233 PHE A N 1
ATOM 1730 C CA . PHE A 1 233 ? 8.792 11.520 -20.838 1.00 84.75 233 PHE A CA 1
ATOM 1731 C C . PHE A 1 233 ? 9.147 11.634 -19.351 1.00 84.75 233 PHE A C 1
ATOM 1733 O O . PHE A 1 233 ? 8.333 12.105 -18.559 1.00 84.75 233 PHE A O 1
ATOM 1740 N N . ALA A 1 234 ? 10.390 11.310 -18.986 1.00 82.38 234 ALA A N 1
ATOM 1741 C CA . ALA A 1 234 ? 10.881 11.426 -17.615 1.00 82.38 234 ALA A CA 1
ATOM 1742 C C . ALA A 1 234 ? 10.841 12.871 -17.086 1.00 82.38 234 ALA A C 1
ATOM 1744 O O . ALA A 1 234 ? 10.546 13.090 -15.913 1.00 82.38 234 ALA A O 1
ATOM 1745 N N . THR A 1 235 ? 11.104 13.876 -17.931 1.00 85.44 235 THR A N 1
ATOM 1746 C CA . THR A 1 235 ? 10.999 15.283 -17.513 1.00 85.44 235 THR A CA 1
ATOM 1747 C C . THR A 1 235 ? 9.553 15.739 -17.335 1.00 85.44 235 THR A C 1
ATOM 1749 O O . THR A 1 235 ? 9.275 16.486 -16.400 1.00 85.44 235 THR A O 1
ATOM 1752 N N . ARG A 1 236 ? 8.620 15.269 -18.175 1.00 82.00 236 ARG A N 1
ATOM 1753 C CA . ARG A 1 236 ? 7.181 15.555 -18.031 1.00 82.00 236 ARG A CA 1
ATOM 1754 C C . ARG A 1 236 ? 6.566 14.879 -16.812 1.00 82.00 236 ARG A C 1
ATOM 1756 O O . ARG A 1 236 ? 5.746 15.497 -16.150 1.00 82.00 236 ARG A O 1
ATOM 1763 N N . ALA A 1 237 ? 6.984 13.656 -16.494 1.00 75.56 237 ALA A N 1
ATOM 1764 C CA . ALA A 1 237 ? 6.512 12.935 -15.313 1.00 75.56 237 ALA A CA 1
ATOM 1765 C C . ALA A 1 237 ? 6.861 13.655 -13.996 1.00 75.56 237 ALA A C 1
ATOM 1767 O O . ALA A 1 237 ? 6.138 13.522 -13.017 1.00 75.56 237 ALA A O 1
ATOM 1768 N N . LYS A 1 238 ? 7.937 14.455 -13.981 1.00 70.94 238 LYS A N 1
ATOM 1769 C CA . LYS A 1 238 ? 8.341 15.281 -12.831 1.00 70.94 238 LYS A CA 1
ATOM 1770 C C . LYS A 1 238 ? 7.613 16.627 -12.743 1.00 70.94 238 LYS A C 1
ATOM 1772 O O . LYS A 1 238 ? 7.833 17.365 -11.784 1.00 70.94 238 LYS A O 1
ATOM 1777 N N . ALA A 1 239 ? 6.800 16.991 -13.736 1.00 72.00 239 ALA A N 1
ATOM 1778 C CA . ALA A 1 239 ? 6.021 18.220 -13.667 1.00 72.00 239 ALA A CA 1
ATOM 1779 C C . ALA A 1 239 ? 4.885 18.055 -12.638 1.00 72.00 239 ALA A C 1
ATOM 1781 O O . ALA A 1 239 ? 4.240 17.006 -12.622 1.00 72.00 239 ALA A O 1
ATOM 1782 N N . PRO A 1 240 ? 4.631 19.056 -11.775 1.00 61.56 240 PRO A N 1
ATOM 1783 C CA . PRO A 1 240 ? 3.523 18.998 -10.830 1.00 61.56 240 PRO A CA 1
ATOM 1784 C C . PRO A 1 240 ? 2.200 18.824 -11.581 1.00 61.56 240 PRO A C 1
ATOM 1786 O O . PRO A 1 240 ? 1.978 19.473 -12.606 1.00 61.56 240 PRO A O 1
ATOM 1789 N N . ASP A 1 241 ? 1.344 17.939 -11.066 1.00 62.00 241 ASP A N 1
ATOM 1790 C CA . ASP A 1 241 ? 0.020 17.671 -11.627 1.00 62.00 241 ASP A CA 1
ATOM 1791 C C . ASP A 1 241 ? -0.772 18.990 -11.720 1.00 62.00 241 ASP A C 1
ATOM 1793 O O . ASP A 1 241 ? -1.029 19.610 -10.679 1.00 62.00 241 ASP A O 1
ATOM 1797 N N . PRO A 1 242 ? -1.141 19.453 -12.930 1.00 57.53 242 PRO A N 1
ATOM 1798 C CA . PRO A 1 242 ? -1.846 20.720 -13.106 1.00 57.53 242 PRO A CA 1
ATOM 1799 C C . PRO A 1 242 ? -3.208 20.748 -12.397 1.00 57.53 242 PRO A C 1
ATOM 1801 O O . PRO A 1 242 ? -3.749 21.828 -12.184 1.00 57.53 242 PRO A O 1
ATOM 1804 N N . LEU A 1 243 ? -3.746 19.592 -11.990 1.00 56.81 243 LEU A N 1
ATOM 1805 C CA . LEU A 1 243 ? -5.011 19.480 -11.262 1.00 56.81 243 LEU A CA 1
ATOM 1806 C C . LEU A 1 243 ? -4.902 19.764 -9.754 1.00 56.81 243 LEU A C 1
ATOM 1808 O O . LEU A 1 243 ? -5.925 19.873 -9.089 1.00 56.81 243 LEU A O 1
ATOM 1812 N N . LYS A 1 244 ? -3.694 19.911 -9.191 1.00 58.78 244 LYS A N 1
ATOM 1813 C CA . LYS A 1 244 ? -3.497 20.317 -7.782 1.00 58.78 244 LYS A CA 1
ATOM 1814 C C . LYS A 1 244 ? -3.405 21.840 -7.586 1.00 58.78 244 LYS A C 1
ATOM 1816 O O . LYS A 1 244 ? -2.983 22.288 -6.523 1.00 58.78 244 LYS A O 1
ATOM 1821 N N . GLY A 1 245 ? -3.726 22.623 -8.619 1.00 54.06 245 GLY A N 1
ATOM 1822 C CA . GLY A 1 245 ? -3.523 24.074 -8.671 1.00 54.06 245 GLY A CA 1
ATOM 1823 C C . GLY A 1 245 ? -4.759 24.959 -8.472 1.00 54.06 245 GLY A C 1
ATOM 1824 O O . GLY A 1 245 ? -4.629 26.160 -8.704 1.00 54.06 245 GLY A O 1
ATOM 1825 N N . GLU A 1 246 ? -5.914 24.419 -8.069 1.00 42.69 246 GLU A N 1
ATOM 1826 C CA . GLU A 1 246 ? -7.138 25.191 -7.762 1.00 42.69 246 GLU A CA 1
ATOM 1827 C C . GLU A 1 246 ? -7.629 24.971 -6.326 1.00 42.69 246 GLU A C 1
ATOM 1829 O O . GLU A 1 246 ? -7.606 23.808 -5.858 1.00 42.69 246 GLU A O 1
#

Radius of gyration: 40.68 Å; chains: 1; bounding box: 79×64×112 Å

Organism: NCBI:txid2741543

pLDDT: mean 76.4, std 20.59, range [33.19, 97.81]

Sequence (246 aa):
MEGEELGLFGGDEGGAAVAEEESGAPVEEIEPSDVSEGEEEAPPEGEGESTERAAPPSRTLPTEVRRAIRELAAERPEFAKRYPALERQVTAALFKAGQADKLGGIQALREASELLESHGGVDGIAGMAEEVQASRMMEEGFKNGDPVLVDSWSKQYPDGFKALVGHAIEKLEATDLAAHDRAMATPILKALDRCGVAATIAALETAVAGERYDDIAKHAGDLKQFLSELKNFATRAKAPDPLKGE